Protein AF-0000000080389688 (afdb_homodimer)

Organism: NCBI:txid1090322

Nearest PDB structures (foldseek):
  3e39-assembly1_B  TM=9.501E-01  e=5.616E-22  Oleidesulfovibrio alaskensis G20
  3m5k-assembly1_B  TM=9.173E-01  e=1.637E-17  Parabacteroides distasonis ATCC 8503
  3e10-assembly1_A  TM=9.049E-01  e=1.363E-17  Clostridium acetobutylicum
  3kwk-assembly1_A-2  TM=9.141E-01  e=2.512E-17  Bacteroides thetaiotaomicron VPI-5482
  1nox-assembly1_A-2  TM=9.136E-01  e=4.290E-15  Thermus thermophilus HB8

Radius of gyration: 19.34 Å; Cα contacts (8 Å, |Δi|>4): 761; chains: 2; bounding box: 38×56×44 Å

Foldseek 3Di:
DDDLVVLVQQAAAFQAADQDADDPVLVVVLQVLLQPQDAVVSLSQKDKDKDQDQVLLQQLLVLAPSSVSSNRFRIKMWMWGQQVSDDDPVRSLVSSVRSVVSSSSSCVVVQKHKHWAARSLVRQVSNCVSVVHDPRIRTGTMMGMHRHPDSHDDDDDDDCQVPDADPDPPHGD/DDDLVVLVQQAAAFQAADQDADDPVLVVVLQVLLQPQDAVVSLSQKDKDKDQDQVLLQQLLVLAPSSVSSNRFRIKMWMWGQQVSDDDPVRSLVSSVRSVVSSSSSCVVVQKHKHWAARSLVRQVSNCVSVVHDPRIRTGTMMGMHRHPDSHDDDDDDDCQVPDADPDPPHGD

Structure (mmCIF, N/CA/C/O backbone):
data_AF-0000000080389688-model_v1
#
loop_
_entity.id
_entity.type
_entity.pdbx_description
1 polymer Nitroreductase
#
loop_
_atom_site.group_PDB
_atom_site.id
_atom_site.type_symbol
_atom_site.label_atom_id
_atom_site.label_alt_id
_atom_site.label_comp_id
_atom_site.label_asym_id
_atom_site.label_entity_id
_atom_site.label_seq_id
_atom_site.pdbx_PDB_ins_code
_atom_site.Cartn_x
_atom_site.Cartn_y
_atom_site.Cartn_z
_atom_site.occupancy
_atom_site.B_iso_or_equiv
_atom_site.auth_seq_id
_atom_site.auth_comp_id
_atom_site.auth_asym_id
_atom_site.auth_atom_id
_atom_site.pdbx_PDB_model_num
ATOM 1 N N . MET A 1 1 ? -0.986 -7.738 21.953 1 39.53 1 MET A N 1
ATOM 2 C CA . MET A 1 1 ? -0.927 -6.715 20.906 1 39.53 1 MET A CA 1
ATOM 3 C C . MET A 1 1 ? -1.518 -7.238 19.609 1 39.53 1 MET A C 1
ATOM 5 O O . MET A 1 1 ? -1.342 -8.406 19.266 1 39.53 1 MET A O 1
ATOM 9 N N . PRO A 1 2 ? -2.523 -6.527 19.078 1 52.62 2 PRO A N 1
ATOM 10 C CA . PRO A 1 2 ? -3.238 -7.258 18.031 1 52.62 2 PRO A CA 1
ATOM 11 C C . PRO A 1 2 ? -2.33 -7.668 16.875 1 52.62 2 PRO A C 1
ATOM 13 O O . PRO A 1 2 ? -1.355 -6.973 16.578 1 52.62 2 PRO A O 1
ATOM 16 N N . GLU A 1 3 ? -2.312 -8.898 16.422 1 84.5 3 GLU A N 1
ATOM 17 C CA . GLU A 1 3 ? -1.709 -9.562 15.266 1 84.5 3 GLU A CA 1
ATOM 18 C C . GLU A 1 3 ? -1.922 -8.742 13.992 1 84.5 3 GLU A C 1
ATOM 20 O O . GLU A 1 3 ? -2.838 -7.922 13.922 1 84.5 3 GLU A O 1
ATOM 25 N N . VAL A 1 4 ? -0.964 -8.492 13.219 1 93.88 4 VAL A N 1
ATOM 26 C CA . VAL A 1 4 ? -0.975 -7.75 11.969 1 93.88 4 VAL A CA 1
ATOM 27 C C . VAL A 1 4 ? -2.316 -7.945 11.266 1 93.88 4 VAL A C 1
ATOM 29 O O . VAL A 1 4 ? -2.945 -6.973 10.836 1 93.88 4 VAL A O 1
ATOM 32 N N . ILE A 1 5 ? -2.855 -9.109 11.32 1 96.56 5 ILE A N 1
ATOM 33 C CA . ILE A 1 5 ? -4.086 -9.438 10.609 1 96.56 5 ILE A CA 1
ATOM 34 C C . ILE A 1 5 ? -5.273 -8.766 11.297 1 96.56 5 ILE A C 1
ATOM 36 O O . ILE A 1 5 ? -6.125 -8.172 10.633 1 96.56 5 ILE A O 1
ATOM 40 N N . ASP A 1 6 ? -5.301 -8.805 12.594 1 95.62 6 ASP A N 1
ATOM 41 C CA . ASP A 1 6 ? -6.379 -8.156 13.336 1 95.62 6 ASP A CA 1
ATOM 42 C C . ASP A 1 6 ? -6.371 -6.648 13.102 1 95.62 6 ASP A C 1
ATOM 44 O O . ASP A 1 6 ? -7.426 -6.031 12.953 1 95.62 6 ASP A O 1
ATOM 48 N N . THR A 1 7 ? -5.168 -6.051 13.094 1 96.75 7 THR A N 1
ATOM 49 C CA . THR A 1 7 ? -5.043 -4.617 12.859 1 96.75 7 THR A CA 1
ATOM 50 C C . THR A 1 7 ? -5.539 -4.246 11.469 1 96.75 7 THR A C 1
ATOM 52 O O . THR A 1 7 ? -6.262 -3.262 11.305 1 96.75 7 THR A O 1
ATOM 55 N N . ILE A 1 8 ? -5.219 -5.066 10.461 1 97.69 8 ILE A N 1
ATOM 56 C CA . ILE A 1 8 ? -5.652 -4.824 9.094 1 97.69 8 ILE A CA 1
ATOM 57 C C . ILE A 1 8 ? -7.176 -4.887 9.016 1 97.69 8 ILE A C 1
ATOM 59 O O . ILE A 1 8 ? -7.809 -4.004 8.43 1 97.69 8 ILE A O 1
ATOM 63 N N . LEU A 1 9 ? -7.75 -5.852 9.648 1 96.31 9 LEU A N 1
ATOM 64 C CA . LEU A 1 9 ? -9.188 -6.078 9.539 1 96.31 9 LEU A CA 1
ATOM 65 C C . LEU A 1 9 ? -9.969 -5.047 10.344 1 96.31 9 LEU A C 1
ATOM 67 O O . LEU A 1 9 ? -11.117 -4.75 10.023 1 96.31 9 LEU A O 1
ATOM 71 N N . SER A 1 10 ? -9.328 -4.426 11.312 1 94.88 10 SER A N 1
ATOM 72 C CA . SER A 1 10 ? -10.055 -3.52 12.195 1 94.88 10 SER A CA 1
ATOM 73 C C . SER A 1 10 ? -9.766 -2.062 11.852 1 94.88 10 SER A C 1
ATOM 75 O O . SER A 1 10 ? -10.445 -1.156 12.344 1 94.88 10 SER A O 1
ATOM 77 N N . ARG A 1 11 ? -8.781 -1.82 10.984 1 96.88 11 ARG A N 1
ATOM 78 C CA . ARG A 1 11 ? -8.453 -0.446 10.617 1 96.88 11 ARG A CA 1
ATOM 79 C C . ARG A 1 11 ? -9.625 0.23 9.922 1 96.88 11 ARG A C 1
ATOM 81 O O . ARG A 1 11 ? -10.273 -0.37 9.062 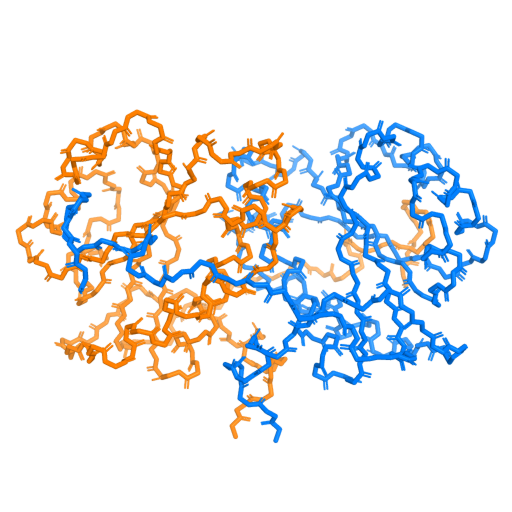1 96.88 11 ARG A O 1
ATOM 88 N N . ARG A 1 12 ? -9.93 1.443 10.312 1 97.62 12 ARG A N 1
ATOM 89 C CA . ARG A 1 12 ? -10.969 2.283 9.719 1 97.62 12 ARG A CA 1
ATOM 90 C C . ARG A 1 12 ? -10.453 3.697 9.477 1 97.62 12 ARG A C 1
ATOM 92 O O . ARG A 1 12 ? -9.539 4.16 10.164 1 97.62 12 ARG A O 1
ATOM 99 N N . SER A 1 13 ? -11.07 4.305 8.492 1 98.38 13 SER A N 1
ATOM 100 C CA . SER A 1 13 ? -10.805 5.73 8.328 1 98.38 13 SER A CA 1
ATOM 101 C C . SER A 1 13 ? -11.406 6.535 9.477 1 98.38 13 SER A C 1
ATOM 103 O O . SER A 1 13 ? -12.617 6.488 9.703 1 98.38 13 SER A O 1
ATOM 105 N N . ILE A 1 14 ? -10.586 7.176 10.211 1 98.5 14 ILE A N 1
ATOM 106 C CA . ILE A 1 14 ? -11 8.023 11.32 1 98.5 14 ILE A CA 1
ATOM 107 C C . ILE A 1 14 ? -10.938 9.492 10.898 1 98.5 14 ILE A C 1
ATOM 109 O O . ILE A 1 14 ? -9.891 9.969 10.469 1 98.5 14 ILE A O 1
ATOM 113 N N . ARG A 1 15 ? -12.023 10.211 11.094 1 98.31 15 ARG A N 1
ATOM 114 C CA . ARG A 1 15 ? -12.117 11.555 10.539 1 98.31 15 ARG A CA 1
ATOM 115 C C . ARG A 1 15 ? -12.398 12.578 11.633 1 98.31 15 ARG A C 1
ATOM 117 O O . ARG A 1 15 ? -12.594 13.766 11.352 1 98.31 15 ARG A O 1
ATOM 124 N N . LYS A 1 16 ? -12.531 12.117 12.844 1 98.44 16 LYS A N 1
ATOM 125 C CA . LYS A 1 16 ? -12.711 12.953 14.023 1 98.44 16 LYS A CA 1
ATOM 126 C C . LYS A 1 16 ? -11.648 12.648 15.078 1 98.44 16 LYS A C 1
ATOM 128 O O . LYS A 1 16 ? -11.383 11.484 15.375 1 98.44 16 LYS A O 1
ATOM 133 N N . TYR A 1 17 ? -11.141 13.703 15.711 1 98.56 17 TYR A N 1
ATOM 134 C CA . TYR A 1 17 ? 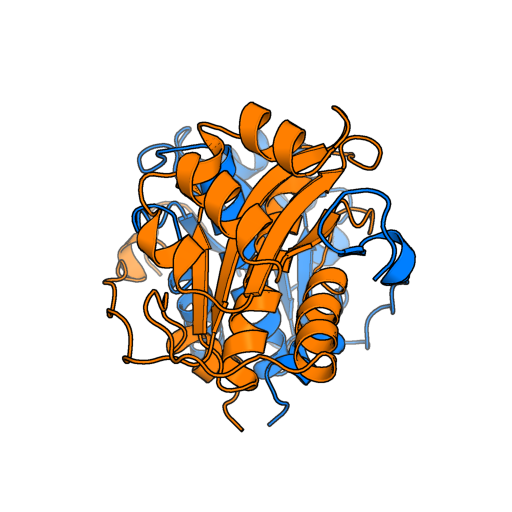-10.008 13.523 16.609 1 98.56 17 TYR A CA 1
ATOM 135 C C . TYR A 1 17 ? -10.203 14.312 17.891 1 98.56 17 TYR A C 1
ATOM 137 O O . TYR A 1 17 ? -10.945 15.297 17.922 1 98.56 17 TYR A O 1
ATOM 145 N N . THR A 1 18 ? -9.562 13.852 18.875 1 98.06 18 THR A N 1
ATOM 146 C CA . THR A 1 18 ? -9.43 14.688 20.078 1 98.06 18 THR A CA 1
ATOM 147 C C . THR A 1 18 ? -8.391 15.789 19.859 1 98.06 18 THR A C 1
ATOM 149 O O . THR A 1 18 ? -7.715 15.812 18.828 1 98.06 18 THR A O 1
ATOM 152 N N . ASP A 1 19 ? -8.188 16.578 20.875 1 95.12 19 ASP A N 1
ATOM 153 C CA . ASP A 1 19 ? -7.246 17.688 20.766 1 95.12 19 ASP A CA 1
ATOM 154 C C . ASP A 1 19 ? -5.852 17.281 21.234 1 95.12 19 ASP A C 1
ATOM 156 O O . ASP A 1 19 ? -4.938 18.109 21.281 1 95.12 19 ASP A O 1
ATOM 160 N N . GLU A 1 20 ? -5.715 16.078 21.5 1 97.38 20 GLU A N 1
ATOM 161 C CA . GLU A 1 20 ? -4.43 15.609 22.016 1 97.38 20 GLU A CA 1
ATOM 162 C C . GLU A 1 20 ? -3.35 15.672 20.953 1 97.38 20 GLU A C 1
ATOM 164 O O . GLU A 1 20 ? -3.562 15.227 19.812 1 97.38 20 GLU A O 1
ATOM 169 N N . SER A 1 21 ? -2.236 16.234 21.344 1 97.31 21 SER A N 1
ATOM 170 C CA . SER A 1 21 ? -1.112 16.281 20.422 1 97.31 21 SER A CA 1
ATOM 171 C C . SER A 1 21 ? -0.476 14.906 20.25 1 97.31 21 SER A C 1
ATOM 173 O O . SER A 1 21 ? -0.651 14.023 21.094 1 97.31 21 SER A O 1
ATOM 175 N N . ILE A 1 22 ? 0.179 14.75 19.203 1 98.25 22 ILE A N 1
ATOM 176 C CA . ILE A 1 22 ? 0.913 13.523 18.938 1 98.25 22 ILE A CA 1
ATOM 177 C C . ILE A 1 22 ? 2.402 13.742 19.203 1 98.25 22 ILE A C 1
ATOM 179 O O . ILE A 1 22 ? 2.986 14.711 18.703 1 98.25 22 ILE A O 1
ATOM 183 N N . SER A 1 23 ? 3.043 12.891 19.906 1 97.94 23 SER A N 1
ATOM 184 C CA . SER A 1 23 ? 4.449 13.055 20.266 1 97.94 23 SER A CA 1
ATOM 185 C C . SER A 1 23 ? 5.352 12.867 19.047 1 97.94 23 SER A C 1
ATOM 187 O O . SER A 1 23 ? 5.004 12.141 18.109 1 97.94 23 SER A O 1
ATOM 189 N N . ASP A 1 24 ? 6.508 13.461 19.156 1 97.75 24 ASP A N 1
ATOM 190 C CA . ASP A 1 24 ? 7.492 13.305 18.094 1 97.75 24 ASP A CA 1
ATOM 191 C C . ASP A 1 24 ? 7.918 11.844 17.953 1 97.75 24 ASP A C 1
ATOM 193 O O . ASP A 1 24 ? 8.211 11.375 16.844 1 97.75 24 ASP A O 1
ATOM 197 N N . GLU A 1 25 ? 7.984 11.219 19.031 1 97.88 25 GLU A N 1
ATOM 198 C CA . GLU A 1 25 ? 8.352 9.812 19 1 97.88 25 GLU A CA 1
ATOM 199 C C . GLU A 1 25 ? 7.379 9 18.156 1 97.88 25 GLU A C 1
ATOM 201 O O . GLU A 1 25 ? 7.797 8.195 17.312 1 97.88 25 GLU A O 1
ATOM 206 N N . LYS A 1 26 ? 6.062 9.203 18.328 1 98.25 26 LYS A N 1
ATOM 207 C CA . LYS A 1 26 ? 5.051 8.492 17.547 1 98.25 26 LYS A CA 1
ATOM 208 C C . LYS A 1 26 ? 5.133 8.867 16.062 1 98.25 26 LYS A C 1
ATOM 210 O O . LYS A 1 26 ? 5.004 8 15.203 1 98.25 26 LYS A O 1
ATOM 215 N N . ILE A 1 27 ? 5.383 10.125 15.828 1 98.75 27 ILE A N 1
ATOM 216 C CA . ILE A 1 27 ? 5.5 10.594 14.445 1 98.75 27 ILE A CA 1
ATOM 217 C C . ILE A 1 27 ? 6.668 9.891 13.758 1 98.75 27 ILE A C 1
ATOM 219 O O . ILE A 1 27 ? 6.535 9.414 12.633 1 98.75 27 ILE A O 1
ATOM 223 N N . MET A 1 28 ? 7.762 9.742 14.461 1 98.31 28 MET A N 1
ATOM 224 C CA . MET A 1 28 ? 8.945 9.094 13.898 1 98.31 28 MET A CA 1
ATOM 225 C C . MET A 1 28 ? 8.672 7.617 13.625 1 98.31 28 MET A C 1
ATOM 227 O O . MET A 1 28 ? 9.125 7.078 12.609 1 98.31 28 MET A O 1
ATOM 231 N N . ILE A 1 29 ? 7.953 6.984 14.484 1 98.25 29 ILE A N 1
ATOM 232 C CA . ILE A 1 29 ? 7.605 5.582 14.289 1 98.25 29 ILE A CA 1
ATOM 233 C C . ILE A 1 29 ? 6.746 5.43 13.031 1 98.25 29 ILE A C 1
ATOM 235 O O . ILE A 1 29 ? 6.988 4.543 12.211 1 98.25 29 ILE A O 1
ATOM 239 N N . ILE A 1 30 ? 5.773 6.32 12.852 1 98.75 30 ILE A N 1
ATOM 240 C CA . ILE A 1 30 ? 4.891 6.285 11.695 1 98.75 30 ILE A CA 1
ATOM 241 C C . ILE A 1 30 ? 5.707 6.449 10.414 1 98.75 30 ILE A C 1
ATOM 243 O O . ILE A 1 30 ? 5.543 5.68 9.461 1 98.75 30 ILE A O 1
ATOM 247 N N . LEU A 1 31 ? 6.648 7.375 10.43 1 98.88 31 LEU A N 1
ATOM 248 C CA . LEU A 1 31 ? 7.48 7.641 9.258 1 98.88 31 LEU A CA 1
ATOM 249 C C . LEU A 1 31 ? 8.453 6.492 9.008 1 98.88 31 LEU A C 1
ATOM 251 O O . LEU A 1 31 ? 8.742 6.164 7.852 1 98.88 31 LEU A O 1
ATOM 255 N N . GLU A 1 32 ? 8.93 5.918 10.062 1 98.56 32 GLU A N 1
ATOM 256 C CA . GLU A 1 32 ? 9.789 4.742 9.938 1 98.56 32 GLU A CA 1
ATOM 257 C C . GLU A 1 32 ? 9.062 3.605 9.219 1 98.56 32 GLU A C 1
ATOM 259 O O . GLU A 1 32 ? 9.625 2.955 8.344 1 98.56 32 GLU A O 1
ATOM 264 N N . THR A 1 33 ? 7.848 3.365 9.57 1 98.56 33 THR A N 1
ATOM 265 C CA . THR A 1 33 ? 7.09 2.297 8.93 1 98.56 33 THR A CA 1
ATOM 266 C C . THR A 1 33 ? 6.867 2.609 7.449 1 98.56 33 THR A C 1
ATOM 268 O O . THR A 1 33 ? 6.887 1.707 6.609 1 98.56 33 THR A O 1
ATOM 271 N N . ALA A 1 34 ? 6.695 3.873 7.09 1 98.81 34 ALA A N 1
ATOM 272 C CA . ALA A 1 34 ? 6.523 4.27 5.695 1 98.81 34 ALA A CA 1
ATOM 273 C C . ALA A 1 34 ? 7.766 3.939 4.875 1 98.81 34 ALA A C 1
ATOM 275 O O . ALA A 1 34 ? 7.66 3.355 3.791 1 98.81 34 ALA A O 1
ATOM 276 N N . ARG A 1 35 ? 8.891 4.262 5.395 1 97.94 35 ARG A N 1
ATOM 277 C CA . ARG A 1 35 ? 10.102 4.164 4.586 1 97.94 35 ARG A CA 1
ATOM 278 C C . ARG A 1 35 ? 10.523 2.709 4.414 1 97.94 35 ARG A C 1
ATOM 280 O O . ARG A 1 35 ? 11.391 2.4 3.588 1 97.94 35 ARG A O 1
ATOM 287 N N . TRP A 1 36 ? 9.898 1.799 5.184 1 98.12 36 TRP A N 1
ATOM 288 C CA . TRP A 1 36 ? 10.234 0.384 5.062 1 98.12 36 TRP A CA 1
ATOM 289 C C . TRP A 1 36 ? 9.266 -0.329 4.125 1 98.12 36 TRP A C 1
ATOM 291 O O . TRP A 1 36 ? 9.32 -1.553 3.98 1 98.12 36 TRP A O 1
ATOM 301 N N . ALA A 1 37 ? 8.359 0.41 3.535 1 98.69 37 ALA A N 1
ATOM 302 C CA . ALA A 1 37 ? 7.531 -0.182 2.49 1 98.69 37 ALA A CA 1
ATOM 303 C C . ALA A 1 37 ? 8.383 -0.704 1.338 1 98.69 37 ALA A C 1
ATOM 305 O O . ALA A 1 37 ? 9.477 -0.186 1.081 1 98.69 37 ALA A O 1
ATOM 306 N N . PRO A 1 38 ? 7.953 -1.78 0.682 1 98.5 38 PRO A N 1
ATOM 307 C CA . PRO A 1 38 ? 8.656 -2.238 -0.516 1 98.5 38 PRO A CA 1
ATOM 308 C C . PRO A 1 38 ? 8.547 -1.256 -1.68 1 98.5 38 PRO A C 1
ATOM 310 O O . PRO A 1 38 ? 7.562 -0.521 -1.778 1 98.5 38 PRO A O 1
ATOM 313 N N . SER A 1 39 ? 9.562 -1.229 -2.508 1 98.56 39 SER A N 1
ATOM 314 C CA . SER A 1 39 ? 9.57 -0.487 -3.764 1 98.56 39 SER A CA 1
ATOM 315 C C . SER A 1 39 ? 10.422 -1.189 -4.816 1 98.56 39 SER A C 1
ATOM 317 O O . SER A 1 39 ? 11.344 -1.933 -4.48 1 98.56 39 SER A O 1
ATOM 319 N N . GLY A 1 40 ? 9.984 -1.029 -6.055 1 97.81 40 GLY A N 1
ATOM 320 C CA . GLY A 1 40 ? 10.766 -1.607 -7.137 1 97.81 40 GLY A CA 1
ATOM 321 C C . GLY A 1 40 ? 12.203 -1.125 -7.156 1 97.81 40 GLY A C 1
ATOM 322 O O . GLY A 1 40 ? 12.461 0.069 -7 1 97.81 40 GLY A O 1
ATOM 323 N N . LEU A 1 41 ? 13.078 -2.074 -7.293 1 96.81 41 LEU A N 1
ATOM 324 C CA . LEU A 1 41 ? 14.508 -1.777 -7.363 1 96.81 41 LEU A CA 1
ATOM 325 C C . LEU A 1 41 ? 14.977 -1.057 -6.102 1 96.81 41 LEU A C 1
ATOM 327 O O . LEU A 1 41 ? 16.047 -0.449 -6.094 1 96.81 41 LEU A O 1
ATOM 331 N N . ASN A 1 42 ? 14.102 -1.064 -5.082 1 97.56 42 ASN A N 1
ATOM 332 C CA . ASN A 1 42 ? 14.375 -0.376 -3.822 1 97.56 42 ASN A CA 1
ATOM 333 C C . ASN A 1 42 ? 14.688 1.1 -4.047 1 97.56 42 ASN A C 1
ATOM 335 O O . ASN A 1 42 ? 15.602 1.646 -3.422 1 97.56 42 ASN A O 1
ATOM 339 N N . ASN A 1 43 ? 13.953 1.724 -4.98 1 98.25 43 ASN A N 1
ATOM 340 C CA . ASN A 1 43 ? 14.227 3.113 -5.332 1 98.25 43 ASN A CA 1
ATOM 341 C C . ASN A 1 43 ? 13.656 4.078 -4.297 1 98.25 43 ASN A C 1
ATOM 343 O O . ASN A 1 43 ? 14.023 5.254 -4.277 1 98.25 43 ASN A O 1
ATOM 347 N N . GLN A 1 44 ? 12.734 3.619 -3.449 1 98.5 44 GLN A N 1
ATOM 348 C CA . GLN A 1 44 ? 12.195 4.418 -2.354 1 98.5 44 GLN A CA 1
ATOM 349 C C . GLN A 1 44 ? 11.766 5.801 -2.838 1 98.5 44 GLN A C 1
ATOM 351 O O . GLN A 1 44 ? 12.289 6.816 -2.373 1 98.5 44 GLN A O 1
ATOM 356 N N . PRO A 1 45 ? 10.688 5.781 -3.705 1 98.69 45 PRO A N 1
ATOM 357 C CA . PRO A 1 45 ? 10.328 6.977 -4.477 1 98.69 45 PRO A CA 1
ATOM 358 C C . PRO A 1 45 ? 9.469 7.957 -3.68 1 98.69 45 PRO A C 1
ATOM 360 O O . PRO A 1 45 ? 8.594 8.617 -4.246 1 98.69 45 PRO A O 1
ATOM 363 N N . TRP A 1 46 ? 9.633 8.094 -2.434 1 98.88 46 TRP A N 1
ATOM 364 C CA . TRP A 1 46 ? 8.695 8.867 -1.624 1 98.88 46 TRP A CA 1
ATOM 365 C C . TRP A 1 46 ? 9.406 9.984 -0.879 1 98.88 46 TRP A C 1
ATOM 367 O O . TRP A 1 46 ? 10.594 9.875 -0.568 1 98.88 46 TRP A O 1
ATOM 377 N N . LYS A 1 47 ? 8.719 11.023 -0.642 1 98.88 47 LYS A N 1
ATOM 378 C CA . LYS A 1 47 ? 9.008 12.086 0.318 1 98.88 47 LYS A CA 1
ATOM 379 C C . LYS A 1 47 ? 7.797 12.383 1.193 1 98.88 47 LYS A C 1
ATOM 381 O O . LYS A 1 47 ? 6.656 12.172 0.775 1 98.88 47 LYS A O 1
ATOM 386 N N . PHE A 1 48 ? 8.078 12.883 2.375 1 98.94 48 PHE A N 1
ATOM 387 C CA . PHE A 1 48 ? 7.02 13.188 3.332 1 98.94 48 PHE A CA 1
ATOM 388 C C . PHE A 1 48 ? 7.203 14.578 3.922 1 98.94 48 PHE A C 1
ATOM 390 O O . PHE A 1 48 ? 8.328 14.984 4.227 1 98.94 48 PHE A O 1
ATOM 397 N N . ILE A 1 49 ? 6.133 15.258 4.051 1 98.94 49 ILE A N 1
ATOM 398 C CA . ILE A 1 49 ? 6.152 16.531 4.777 1 98.94 49 ILE A CA 1
ATOM 399 C C . ILE A 1 49 ? 5.23 16.438 5.992 1 98.94 49 ILE A C 1
ATOM 401 O O . ILE A 1 49 ? 4.039 16.156 5.855 1 98.94 49 ILE A O 1
ATOM 405 N N . VAL A 1 50 ? 5.781 16.656 7.145 1 98.94 50 VAL A N 1
ATOM 406 C CA . VAL A 1 50 ? 5.055 16.641 8.406 1 98.94 50 VAL A CA 1
ATOM 407 C C . VAL A 1 50 ? 4.535 18.047 8.719 1 98.94 50 VAL A C 1
ATOM 409 O O . VAL A 1 50 ? 5.309 19.016 8.758 1 98.94 50 VAL A O 1
ATOM 412 N N . ILE A 1 51 ? 3.25 18.172 8.945 1 98.81 51 ILE A N 1
ATOM 413 C CA . ILE A 1 51 ? 2.629 19.484 9.172 1 98.81 51 ILE A CA 1
ATOM 414 C C . ILE A 1 51 ? 1.896 19.469 10.516 1 98.81 51 ILE A C 1
ATOM 416 O O . ILE A 1 51 ? 1.003 18.656 10.734 1 98.81 51 ILE A O 1
ATOM 420 N N . LYS A 1 52 ? 2.191 20.422 11.383 1 97.88 52 LYS A N 1
ATOM 421 C CA . LYS A 1 52 ? 1.569 20.562 12.695 1 97.88 52 LYS A CA 1
ATOM 422 C C . LYS A 1 52 ? 1.088 22 12.914 1 97.88 52 LYS A C 1
ATOM 424 O O . LYS A 1 52 ? 0.291 2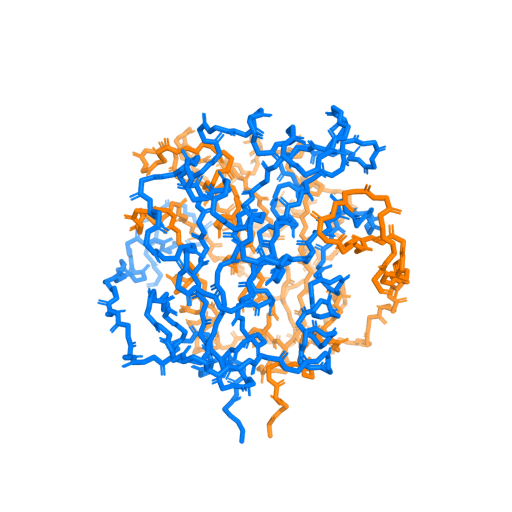2.25 13.82 1 97.88 52 LYS A O 1
ATOM 429 N N . ASP A 1 53 ? 1.638 22.859 12.078 1 97.56 53 ASP A N 1
ATOM 430 C CA . ASP A 1 53 ? 1.313 24.281 12.242 1 97.56 53 ASP A CA 1
ATOM 431 C C . ASP A 1 53 ? -0.125 24.562 11.82 1 97.56 53 ASP A C 1
ATOM 433 O O . ASP A 1 53 ? -0.515 24.266 10.688 1 97.56 53 ASP A O 1
ATOM 437 N N . LYS A 1 54 ? -0.87 25.219 12.664 1 97.12 54 LYS A N 1
ATOM 438 C CA . LYS A 1 54 ? -2.293 25.453 12.438 1 97.12 54 LYS A CA 1
ATOM 439 C C . LYS A 1 54 ? -2.514 26.375 11.242 1 97.12 54 LYS A C 1
ATOM 441 O O . LYS A 1 54 ? -3.498 26.234 10.516 1 97.12 54 LYS A O 1
ATOM 446 N N . GLU A 1 55 ? -1.679 27.281 11.055 1 97.81 55 GLU A N 1
ATOM 447 C CA . GLU A 1 55 ? -1.823 28.188 9.922 1 97.81 55 GLU A CA 1
ATOM 448 C C . GLU A 1 55 ? -1.64 27.453 8.602 1 97.81 55 GLU A C 1
ATOM 450 O O . GLU A 1 55 ? -2.408 27.641 7.656 1 97.81 55 GLU A O 1
ATOM 455 N N . THR A 1 56 ? -0.579 26.641 8.508 1 98.19 56 THR A N 1
ATOM 456 C CA . THR A 1 56 ? -0.365 25.828 7.32 1 98.19 56 THR A CA 1
ATOM 457 C C . THR A 1 56 ? -1.553 24.906 7.078 1 98.19 56 THR A C 1
ATOM 459 O O . THR A 1 56 ? -2.008 24.75 5.941 1 98.19 56 THR A O 1
ATOM 462 N N . MET A 1 57 ? -2.066 24.328 8.148 1 98.44 57 MET A N 1
ATOM 463 C CA . MET A 1 57 ? -3.201 23.422 8.039 1 98.44 57 MET A CA 1
ATOM 464 C C . MET A 1 57 ? -4.434 24.141 7.516 1 98.44 57 MET A C 1
ATOM 466 O O . MET A 1 57 ? -5.195 23.594 6.719 1 98.44 57 MET A O 1
ATOM 470 N N . GLU A 1 58 ? -4.602 25.344 7.973 1 98.38 58 GLU A N 1
ATOM 471 C CA . GLU A 1 58 ? -5.727 26.141 7.492 1 98.38 58 GLU A CA 1
ATOM 472 C C . GLU A 1 58 ? -5.617 26.391 5.992 1 98.38 58 GLU A C 1
ATOM 474 O O . GLU A 1 58 ? -6.613 26.328 5.27 1 98.38 58 GLU A O 1
ATOM 479 N N . GLU A 1 59 ? -4.453 26.734 5.516 1 98.69 59 GLU A N 1
ATOM 480 C CA . GLU A 1 59 ? -4.242 26.922 4.086 1 98.69 59 GLU A CA 1
ATOM 481 C C . GLU A 1 59 ? -4.535 25.641 3.309 1 98.69 59 GLU A C 1
ATOM 483 O O . GLU A 1 59 ? -5.203 25.672 2.275 1 98.69 59 GLU A O 1
ATOM 488 N N . ILE A 1 60 ? -4.066 24.531 3.824 1 98.88 60 ILE A N 1
ATOM 489 C CA . ILE A 1 60 ? -4.273 23.234 3.176 1 98.88 60 ILE A CA 1
ATOM 490 C C . ILE A 1 60 ? -5.762 22.891 3.189 1 98.88 60 ILE A C 1
ATOM 492 O O . ILE A 1 60 ? -6.277 22.312 2.229 1 98.88 60 ILE A O 1
ATOM 496 N N . ALA A 1 61 ? -6.41 23.234 4.281 1 98.88 61 ALA A N 1
ATOM 497 C CA . ALA A 1 61 ? -7.844 22.969 4.402 1 98.88 61 ALA A CA 1
ATOM 498 C C . ALA A 1 61 ? -8.617 23.625 3.262 1 98.88 61 ALA A C 1
ATOM 500 O O . ALA A 1 61 ? -9.633 23.094 2.811 1 98.88 61 ALA A O 1
ATOM 501 N N . GLY A 1 62 ? -8.133 24.719 2.809 1 98.62 62 GLY A N 1
ATOM 502 C CA . GLY A 1 62 ? -8.758 25.422 1.7 1 98.62 62 GLY A CA 1
ATOM 503 C C . GLY A 1 62 ? -8.633 24.688 0.379 1 98.62 62 GLY A C 1
ATOM 504 O O . GLY A 1 62 ? -9.289 25.047 -0.603 1 98.62 62 GLY A O 1
ATOM 505 N N . CYS A 1 63 ? -7.906 23.625 0.32 1 98.75 63 CYS A N 1
ATOM 506 C CA . CYS A 1 63 ? -7.609 22.922 -0.919 1 98.75 63 CYS A CA 1
ATOM 507 C C . CYS A 1 63 ? -8.422 21.625 -1.02 1 98.75 63 CYS A C 1
ATOM 509 O O . CYS A 1 63 ? -8.141 20.781 -1.871 1 98.75 63 CYS A O 1
ATOM 511 N N . THR A 1 64 ? -9.406 21.391 -0.147 1 98.69 64 THR A N 1
ATOM 512 C CA . THR A 1 64 ? -10.148 20.141 -0.165 1 98.69 64 THR A CA 1
ATOM 513 C C . THR A 1 64 ? -11.586 20.359 0.314 1 98.69 64 THR A C 1
ATOM 515 O O . THR A 1 64 ? -11.859 21.297 1.071 1 98.69 64 THR A O 1
ATOM 518 N N . HIS A 1 65 ? -12.461 19.469 -0.072 1 97.81 65 HIS A N 1
ATOM 519 C CA . HIS A 1 65 ? -13.836 19.438 0.411 1 97.81 65 HIS A CA 1
ATOM 520 C C . HIS A 1 65 ? -13.906 18.953 1.852 1 97.81 65 HIS A C 1
ATOM 522 O O . HIS A 1 65 ? -14.93 19.125 2.523 1 97.81 65 HIS A O 1
ATOM 528 N N . TYR A 1 66 ? -12.812 18.438 2.361 1 98.25 66 TYR A N 1
ATOM 529 C CA . TYR A 1 66 ? -12.742 17.859 3.701 1 98.25 66 TYR A CA 1
ATOM 530 C C . TYR A 1 66 ? -12 18.797 4.652 1 98.25 66 TYR A C 1
ATOM 532 O O . TYR A 1 66 ? -11.195 18.344 5.469 1 98.25 66 TYR A O 1
ATOM 540 N N . SER A 1 67 ? -12.336 20.062 4.562 1 98.56 67 SER A N 1
ATOM 541 C CA . SER A 1 67 ? -11.625 21.125 5.266 1 98.56 67 SER A CA 1
ATOM 542 C C . SER A 1 67 ? -11.656 20.906 6.773 1 98.56 67 SER A C 1
ATOM 544 O O . SER A 1 67 ? -10.641 21.062 7.453 1 98.56 67 SER A O 1
ATOM 546 N N . GLN A 1 68 ? -12.75 20.516 7.32 1 98.38 68 GLN A N 1
ATOM 547 C CA . GLN A 1 68 ? -12.898 20.375 8.766 1 98.38 68 GLN A CA 1
ATOM 548 C C . GLN A 1 68 ? -11.984 19.281 9.305 1 98.38 68 GLN A C 1
ATOM 550 O O . GLN A 1 68 ? -11.406 19.406 10.383 1 98.38 68 GLN A O 1
ATOM 555 N N . ILE A 1 69 ? -11.836 18.172 8.539 1 98.56 69 ILE A N 1
ATOM 556 C CA . ILE A 1 69 ? -10.961 17.078 8.93 1 98.56 69 ILE A CA 1
ATOM 557 C C . ILE A 1 69 ? -9.523 17.562 9.039 1 98.56 69 ILE A C 1
ATOM 559 O O . ILE A 1 69 ? -8.828 17.281 10.008 1 98.56 69 ILE A O 1
ATOM 563 N N . VAL A 1 70 ? -9.117 18.344 8.062 1 98.69 70 VAL A N 1
ATOM 564 C CA . VAL A 1 70 ? -7.762 18.891 7.992 1 98.69 70 VAL A CA 1
ATOM 565 C C . VAL A 1 70 ? -7.531 19.859 9.148 1 98.69 70 VAL A C 1
ATOM 567 O O . VAL A 1 70 ? -6.508 19.781 9.828 1 98.69 70 VAL A O 1
ATOM 570 N N . GLN A 1 71 ? -8.492 20.641 9.438 1 98 71 GLN A N 1
ATOM 571 C CA . GLN A 1 71 ? -8.375 21.656 10.469 1 98 71 GLN A CA 1
ATOM 572 C C . GLN A 1 71 ? -8.352 21.031 11.859 1 98 71 GLN A C 1
ATOM 574 O O . GLN A 1 71 ? -7.672 21.531 12.766 1 98 71 GLN A O 1
ATOM 579 N N . ASP A 1 72 ? -9.023 19.938 12.016 1 97.56 72 ASP A N 1
ATOM 580 C CA . ASP A 1 72 ? -9.203 19.344 13.336 1 97.56 72 ASP A CA 1
ATOM 581 C C . ASP A 1 72 ? -8.07 18.375 13.664 1 97.56 72 ASP A C 1
ATOM 583 O O . ASP A 1 72 ? -7.887 18 14.82 1 97.56 72 ASP A O 1
ATOM 587 N N . ALA A 1 73 ? -7.344 17.938 12.695 1 98.44 73 ALA A N 1
ATOM 588 C CA . ALA A 1 73 ? -6.289 16.953 12.93 1 98.44 73 ALA A CA 1
ATOM 589 C C . ALA A 1 73 ? -5.082 17.594 13.602 1 98.44 73 ALA A C 1
ATOM 591 O O . ALA A 1 73 ? -4.656 18.688 13.219 1 98.44 73 ALA A O 1
ATOM 592 N N . PRO A 1 74 ? -4.512 17 14.57 1 98.69 74 PRO A N 1
ATOM 593 C CA . PRO A 1 74 ? -3.291 17.531 15.188 1 98.69 74 PRO A CA 1
ATOM 594 C C . PRO A 1 74 ? -2.049 17.297 14.328 1 98.69 74 PRO A C 1
ATOM 596 O O . PRO A 1 74 ? -1.002 17.906 14.578 1 98.69 74 PRO A O 1
ATOM 599 N N . LEU A 1 75 ? -2.111 16.406 13.328 1 98.81 75 LEU A N 1
ATOM 600 C CA . LEU A 1 75 ? -0.984 16.047 12.477 1 98.81 75 LEU A CA 1
ATOM 601 C C . LEU A 1 75 ? -1.45 15.758 11.055 1 98.81 75 LEU A C 1
ATOM 603 O O . LEU A 1 75 ? -2.422 15.023 10.844 1 98.81 75 LEU A O 1
ATOM 607 N N . LEU A 1 76 ? -0.821 16.391 10.109 1 98.94 76 LEU A N 1
ATOM 608 C CA . LEU A 1 76 ? -0.919 16.016 8.703 1 98.94 76 LEU A CA 1
ATOM 609 C C . LEU A 1 76 ? 0.418 15.484 8.195 1 98.94 76 LEU A C 1
ATOM 611 O O . LEU A 1 76 ? 1.476 15.984 8.586 1 98.94 76 LEU A O 1
ATOM 615 N N . ILE A 1 77 ? 0.361 14.531 7.367 1 98.94 77 ILE A N 1
ATOM 616 C CA . ILE A 1 77 ? 1.522 14.117 6.59 1 98.94 77 ILE A CA 1
ATOM 617 C C . ILE A 1 77 ? 1.181 14.141 5.102 1 98.94 77 ILE A C 1
ATOM 619 O O . ILE A 1 77 ? 0.315 13.391 4.645 1 98.94 77 ILE A O 1
ATOM 623 N N . ALA A 1 78 ? 1.798 15 4.375 1 98.94 78 ALA A N 1
ATOM 624 C CA . ALA A 1 78 ? 1.693 14.984 2.92 1 98.94 78 ALA A CA 1
ATOM 625 C C . ALA A 1 78 ? 2.652 13.961 2.312 1 98.94 78 ALA A C 1
ATOM 627 O O . ALA A 1 78 ? 3.832 13.922 2.668 1 98.94 78 ALA A O 1
ATOM 628 N N . VAL A 1 79 ? 2.168 13.188 1.46 1 98.94 79 VAL A N 1
ATOM 629 C CA . VAL A 1 79 ? 2.936 12.125 0.825 1 98.94 79 VAL A CA 1
ATOM 630 C C . VAL A 1 79 ? 3.174 12.461 -0.645 1 98.94 79 VAL A C 1
ATOM 632 O O . VAL A 1 79 ? 2.238 12.82 -1.365 1 98.94 79 VAL A O 1
ATOM 635 N N . TYR A 1 80 ? 4.414 12.32 -1.057 1 98.94 80 TYR A N 1
ATOM 636 C CA . TYR A 1 80 ? 4.785 12.703 -2.412 1 98.94 80 TYR A CA 1
ATOM 637 C C . TYR A 1 80 ? 5.504 11.57 -3.127 1 98.94 80 TYR A C 1
ATOM 639 O O . TYR A 1 80 ? 6.199 10.773 -2.492 1 98.94 80 TYR A O 1
ATOM 647 N N . LEU A 1 81 ? 5.312 11.492 -4.371 1 98.94 81 LEU A N 1
ATOM 648 C CA . LEU A 1 81 ? 6.164 10.734 -5.281 1 98.94 81 LEU A CA 1
ATOM 649 C C . LEU A 1 81 ? 7.289 11.609 -5.828 1 98.94 81 LEU A C 1
ATOM 651 O O . LEU A 1 81 ? 7.035 12.672 -6.391 1 98.94 81 LEU A O 1
ATOM 655 N N . ASP A 1 82 ? 8.484 11.234 -5.605 1 98.69 82 ASP A N 1
ATOM 656 C CA . ASP A 1 82 ? 9.648 11.914 -6.156 1 98.69 82 ASP A CA 1
ATOM 657 C C . ASP A 1 82 ? 9.953 11.43 -7.57 1 98.69 82 ASP A C 1
ATOM 659 O O . ASP A 1 82 ? 10.547 10.367 -7.758 1 98.69 82 ASP A O 1
ATOM 663 N N . THR A 1 83 ? 9.656 12.219 -8.531 1 98.19 83 THR A N 1
ATOM 664 C CA . THR A 1 83 ? 9.766 11.797 -9.922 1 98.19 83 THR A CA 1
ATOM 665 C C . THR A 1 83 ? 11.234 11.688 -10.336 1 98.19 83 THR A C 1
ATOM 667 O O . THR A 1 83 ? 11.547 11.055 -11.344 1 98.19 83 THR A O 1
ATOM 670 N N . GLU A 1 84 ? 12.125 12.242 -9.555 1 97.56 84 GLU A N 1
ATOM 671 C CA . GLU A 1 84 ? 13.555 12.164 -9.867 1 97.56 84 GLU A CA 1
ATOM 672 C C . GLU A 1 84 ? 14.102 10.766 -9.594 1 97.56 84 GLU A C 1
ATOM 674 O O . GLU A 1 84 ? 15.07 10.336 -10.219 1 97.56 84 GLU A O 1
ATOM 679 N N . THR A 1 85 ? 13.484 10.039 -8.711 1 96.69 85 THR A N 1
ATOM 680 C CA . THR A 1 85 ? 13.945 8.695 -8.375 1 96.69 85 THR A CA 1
ATOM 681 C C . THR A 1 85 ? 13.008 7.645 -8.961 1 96.69 85 THR A C 1
ATOM 683 O O . THR A 1 85 ? 13.195 6.449 -8.742 1 96.69 85 THR A O 1
ATOM 686 N N . MET A 1 86 ? 12.055 8.055 -9.688 1 97.19 86 MET A N 1
ATOM 687 C CA . MET A 1 86 ? 11.031 7.176 -10.242 1 97.19 86 MET A CA 1
ATOM 688 C C . MET A 1 86 ? 11.602 6.316 -11.359 1 97.19 86 MET A C 1
ATOM 690 O O . MET A 1 86 ? 12.375 6.805 -12.195 1 97.19 86 MET A O 1
ATOM 694 N N . TYR A 1 87 ? 11.297 5.078 -11.438 1 96 87 TYR A N 1
ATOM 695 C CA . TYR A 1 87 ? 11.711 4.238 -12.555 1 96 87 TYR A CA 1
ATOM 696 C C . TYR A 1 87 ? 10.508 3.77 -13.359 1 96 87 TYR A C 1
ATOM 698 O O . TYR A 1 87 ? 10.617 3.525 -14.562 1 96 87 TYR A O 1
ATOM 706 N N . ASN A 1 88 ? 9.375 3.545 -12.734 1 98.25 88 ASN A N 1
ATOM 707 C CA . ASN A 1 88 ? 8.117 3.158 -13.367 1 98.25 88 ASN A CA 1
ATOM 708 C C . ASN A 1 88 ? 6.918 3.752 -12.633 1 98.25 88 ASN A C 1
ATOM 710 O O . ASN A 1 88 ? 6.707 3.469 -11.453 1 98.25 88 ASN A O 1
ATOM 714 N N . LYS A 1 89 ? 6.137 4.539 -13.289 1 98.19 89 LYS A N 1
ATOM 715 C CA . LYS A 1 89 ? 5.094 5.32 -12.633 1 98.19 89 LYS A CA 1
ATOM 716 C C . LYS A 1 89 ? 4.094 4.418 -11.914 1 98.19 89 LYS A C 1
ATOM 718 O O . LYS A 1 89 ? 3.76 4.648 -10.75 1 98.19 89 LYS A O 1
ATOM 723 N N . THR A 1 90 ? 3.602 3.375 -12.602 1 98.69 90 THR A N 1
ATOM 724 C CA . THR A 1 90 ? 2.629 2.463 -12.008 1 98.69 90 THR A CA 1
ATOM 725 C C . THR A 1 90 ? 3.199 1.807 -10.758 1 98.69 90 THR A C 1
ATOM 727 O O . THR A 1 90 ? 2.576 1.84 -9.695 1 98.69 90 THR A O 1
ATOM 730 N N . LYS A 1 91 ? 4.375 1.261 -10.859 1 98.81 91 LYS A N 1
ATOM 731 C CA . LYS A 1 91 ? 4.996 0.537 -9.75 1 98.81 91 LYS A CA 1
ATOM 732 C C . LYS A 1 91 ? 5.324 1.477 -8.594 1 98.81 91 LYS A C 1
ATOM 734 O O . LYS A 1 91 ? 5.176 1.107 -7.426 1 98.81 91 LYS A O 1
ATOM 739 N N . ASP A 1 92 ? 5.719 2.67 -8.898 1 98.94 92 ASP A N 1
ATOM 740 C CA . ASP A 1 92 ? 6.105 3.605 -7.852 1 98.94 92 ASP A CA 1
ATOM 741 C C . ASP A 1 92 ? 4.879 4.176 -7.145 1 98.94 92 ASP A C 1
ATOM 743 O O . ASP A 1 92 ? 4.922 4.453 -5.941 1 98.94 92 ASP A O 1
ATOM 747 N N . ILE A 1 93 ? 3.783 4.355 -7.879 1 98.94 93 ILE A N 1
ATOM 748 C CA . ILE A 1 93 ? 2.525 4.742 -7.25 1 98.94 93 ILE A CA 1
ATOM 749 C C . ILE A 1 93 ? 2.049 3.629 -6.32 1 98.94 93 ILE A C 1
ATOM 751 O O . ILE A 1 93 ? 1.541 3.898 -5.23 1 98.94 93 ILE A O 1
ATOM 755 N N . GLN A 1 94 ? 2.229 2.377 -6.699 1 98.94 94 GLN A N 1
ATOM 756 C CA . GLN A 1 94 ? 1.917 1.25 -5.828 1 98.94 94 GLN A CA 1
ATOM 757 C C . GLN A 1 94 ? 2.756 1.291 -4.555 1 98.94 94 GLN A C 1
ATOM 759 O O . GLN A 1 94 ? 2.244 1.053 -3.459 1 98.94 94 GLN A O 1
ATOM 764 N N . ALA A 1 95 ? 4.012 1.598 -4.734 1 98.94 95 ALA A N 1
ATOM 765 C CA . ALA A 1 95 ? 4.898 1.696 -3.576 1 98.94 95 ALA A CA 1
ATOM 766 C C . ALA A 1 95 ? 4.422 2.777 -2.609 1 98.94 95 ALA A C 1
ATOM 768 O O . ALA A 1 95 ? 4.484 2.6 -1.391 1 98.94 95 ALA A O 1
ATOM 769 N N . ILE A 1 96 ? 3.979 3.885 -3.17 1 98.94 96 ILE A N 1
ATOM 770 C CA . ILE A 1 96 ? 3.404 4.945 -2.348 1 98.94 96 ILE A CA 1
ATOM 771 C C . ILE A 1 96 ? 2.209 4.402 -1.567 1 98.94 96 ILE A C 1
ATOM 773 O O . ILE A 1 96 ? 2.078 4.652 -0.366 1 98.94 96 ILE A O 1
ATOM 777 N N . GLY A 1 97 ? 1.332 3.641 -2.258 1 98.94 97 GLY A N 1
ATOM 778 C CA . GLY A 1 97 ? 0.202 3.02 -1.585 1 98.94 97 GLY A CA 1
ATOM 779 C C . GLY A 1 97 ? 0.614 2.117 -0.437 1 98.94 97 GLY A C 1
ATOM 780 O O . GLY A 1 97 ? -0.003 2.141 0.63 1 98.94 97 GLY A O 1
ATOM 781 N N . ALA A 1 98 ? 1.64 1.34 -0.643 1 98.94 98 ALA A N 1
ATOM 782 C CA . ALA A 1 98 ? 2.158 0.45 0.394 1 98.94 98 ALA A CA 1
ATOM 783 C C . ALA A 1 98 ? 2.695 1.246 1.58 1 98.94 98 ALA A C 1
ATOM 785 O O . ALA A 1 98 ? 2.461 0.885 2.736 1 98.94 98 ALA A O 1
ATOM 786 N N . ALA A 1 99 ? 3.398 2.322 1.303 1 98.94 99 ALA A N 1
ATOM 787 C CA . ALA A 1 99 ? 3.947 3.17 2.357 1 98.94 99 ALA A CA 1
ATOM 788 C C . ALA A 1 99 ? 2.834 3.795 3.193 1 98.94 99 ALA A C 1
ATOM 790 O O . ALA A 1 99 ? 2.914 3.822 4.426 1 98.94 99 ALA A O 1
ATOM 791 N N . ILE A 1 100 ? 1.823 4.277 2.508 1 99 100 ILE A N 1
ATOM 792 C CA . ILE A 1 100 ? 0.698 4.891 3.205 1 99 100 ILE A CA 1
ATOM 793 C C . ILE A 1 100 ? -0.001 3.846 4.074 1 99 100 ILE A C 1
ATOM 795 O O . ILE A 1 100 ? -0.345 4.117 5.227 1 99 100 ILE A O 1
ATOM 799 N N . GLN A 1 101 ? -0.17 2.656 3.539 1 98.94 101 GLN A N 1
ATOM 800 C CA . GLN A 1 101 ? -0.839 1.616 4.316 1 98.94 101 GLN A CA 1
ATOM 801 C C . GLN A 1 101 ? -0.027 1.246 5.555 1 98.94 101 GLN A C 1
ATOM 803 O O . GLN A 1 101 ? -0.591 1.011 6.625 1 98.94 101 GLN A O 1
ATOM 808 N N . ASN A 1 102 ? 1.299 1.164 5.418 1 98.88 102 ASN A N 1
ATOM 809 C CA . ASN A 1 102 ? 2.145 0.98 6.594 1 98.88 102 ASN A CA 1
ATOM 810 C C . ASN A 1 102 ? 1.873 2.045 7.652 1 98.88 102 ASN A C 1
ATOM 812 O O . ASN A 1 102 ? 1.718 1.729 8.836 1 98.88 102 ASN A O 1
ATOM 816 N N . MET A 1 103 ? 1.78 3.289 7.234 1 98.88 103 MET A N 1
ATOM 817 C CA . MET A 1 103 ? 1.546 4.383 8.172 1 98.88 103 MET A CA 1
ATOM 818 C C . MET A 1 103 ? 0.189 4.238 8.852 1 98.88 103 MET A C 1
ATOM 820 O O . MET A 1 103 ? 0.072 4.434 10.062 1 98.88 103 MET A O 1
ATOM 824 N N . LEU A 1 104 ? -0.799 3.91 8.07 1 98.88 104 LEU A N 1
ATOM 825 C CA . LEU A 1 104 ? -2.145 3.762 8.609 1 98.88 104 LEU A CA 1
ATOM 826 C C . LEU A 1 104 ? -2.191 2.652 9.656 1 98.88 104 LEU A C 1
ATOM 828 O O . LEU A 1 104 ? -2.783 2.822 10.727 1 98.88 104 LEU A O 1
ATOM 832 N N . LEU A 1 105 ? -1.547 1.558 9.391 1 98.62 105 LEU A N 1
ATOM 833 C CA . LEU A 1 105 ? -1.524 0.437 10.328 1 98.62 105 LEU A CA 1
ATOM 834 C C . LEU A 1 105 ? -0.71 0.782 11.57 1 98.62 105 LEU A C 1
ATOM 836 O O . LEU A 1 105 ? -1.068 0.386 12.68 1 98.62 105 LEU A O 1
ATOM 840 N N . ALA A 1 106 ? 0.371 1.477 11.375 1 98.31 106 ALA A N 1
ATOM 841 C CA . ALA A 1 106 ? 1.158 1.936 12.516 1 98.31 106 ALA A CA 1
ATOM 842 C C . ALA A 1 106 ? 0.333 2.844 13.422 1 98.31 106 ALA A C 1
ATOM 844 O O . ALA A 1 106 ? 0.419 2.752 14.648 1 98.31 106 ALA A O 1
ATOM 845 N N . CYS A 1 107 ? -0.455 3.76 12.82 1 98.38 107 CYS A N 1
ATOM 846 C CA . CYS A 1 107 ? -1.343 4.613 13.602 1 98.38 107 CYS A CA 1
ATOM 847 C C . CYS A 1 107 ? -2.266 3.779 14.484 1 98.38 107 CYS A C 1
ATOM 849 O O . CYS A 1 107 ? -2.422 4.066 15.672 1 98.38 107 CYS A O 1
ATOM 851 N N . CYS A 1 108 ? -2.822 2.73 13.938 1 97 108 CYS A N 1
ATOM 852 C CA . CYS A 1 108 ? -3.688 1.846 14.711 1 97 108 CYS A CA 1
ATOM 853 C C . CYS A 1 108 ? -2.934 1.236 15.883 1 97 108 CYS A C 1
ATOM 855 O O . CYS A 1 108 ? -3.43 1.238 17.016 1 97 108 CYS A O 1
ATOM 857 N N . ASP A 1 109 ? -1.771 0.759 15.578 1 95.5 109 ASP A N 1
ATOM 858 C CA . ASP A 1 109 ? -0.953 0.104 16.594 1 95.5 109 ASP A CA 1
ATOM 859 C C . ASP A 1 109 ? -0.602 1.068 17.719 1 95.5 109 ASP A C 1
ATOM 861 O O . ASP A 1 109 ? -0.454 0.656 18.875 1 95.5 109 ASP A O 1
ATOM 865 N N . LEU A 1 110 ? -0.545 2.336 17.438 1 96.94 110 LEU A N 1
ATOM 866 C CA . LEU A 1 110 ? -0.132 3.361 18.391 1 96.94 110 LEU A CA 1
ATOM 867 C C . LEU A 1 110 ? -1.342 3.971 19.078 1 96.94 110 LEU A C 1
ATOM 869 O O . LEU A 1 110 ? -1.205 4.934 19.844 1 96.94 110 LEU A O 1
ATOM 873 N N . GLY A 1 111 ? -2.539 3.426 18.75 1 96.25 111 GLY A N 1
ATOM 874 C CA . GLY A 1 111 ? -3.754 3.959 19.344 1 96.25 111 GLY A CA 1
ATOM 875 C C . GLY A 1 111 ? -4.219 5.25 18.688 1 96.25 111 GLY A C 1
ATOM 876 O O . GLY A 1 111 ? -4.957 6.027 19.312 1 96.25 111 GLY A O 1
ATOM 877 N N . LEU A 1 112 ? -3.725 5.543 17.531 1 98.19 112 LEU A N 1
ATOM 878 C CA . LEU A 1 112 ? -4.137 6.699 16.75 1 98.19 112 LEU A CA 1
ATOM 879 C C . LEU A 1 112 ? -5.105 6.289 15.641 1 98.19 112 LEU A C 1
ATOM 881 O O . LEU A 1 112 ? -5.328 5.098 15.422 1 98.19 112 LEU A O 1
ATOM 885 N N . GLY A 1 113 ? -5.801 7.254 15.07 1 98.06 113 GLY A N 1
ATOM 886 C CA . GLY A 1 113 ? -6.621 7.141 13.875 1 98.06 113 GLY A CA 1
ATOM 887 C C . GLY A 1 113 ? -6.148 8.031 12.742 1 98.06 113 GLY A C 1
ATOM 888 O O . GLY A 1 113 ? -5.477 9.039 12.977 1 98.06 113 GLY A O 1
ATOM 889 N N . ALA A 1 114 ? -6.473 7.676 11.562 1 98.69 114 ALA A N 1
ATOM 890 C CA . ALA A 1 114 ? -6.035 8.43 10.398 1 98.69 114 ALA A CA 1
ATOM 891 C C . ALA A 1 114 ? -7.02 8.266 9.242 1 98.69 114 ALA A C 1
ATOM 893 O O . ALA A 1 114 ? -7.758 7.281 9.18 1 98.69 114 ALA A O 1
ATOM 894 N N . VAL A 1 115 ? -7.02 9.219 8.391 1 98.81 115 VAL A N 1
ATOM 895 C CA . VAL A 1 115 ? -7.73 9.086 7.125 1 98.81 115 VAL A CA 1
ATOM 896 C C . VAL A 1 115 ? -6.82 9.5 5.973 1 98.81 115 VAL A C 1
ATOM 898 O O . VAL A 1 115 ? -6.023 10.43 6.105 1 98.81 115 VAL A O 1
ATOM 901 N N . TRP A 1 116 ? -6.875 8.688 4.898 1 98.88 116 TRP A N 1
ATOM 902 C CA . TRP A 1 116 ? -6.199 8.891 3.623 1 98.88 116 TRP A CA 1
ATOM 903 C C . TRP A 1 116 ? -7 9.828 2.729 1 98.88 116 TRP A C 1
ATOM 905 O O . TRP A 1 116 ? -8 9.422 2.129 1 98.88 116 TRP A O 1
ATOM 915 N N . LEU A 1 117 ? -6.57 11.109 2.619 1 98.81 117 LEU A N 1
ATOM 916 C CA . LEU A 1 117 ? -7.27 12.102 1.813 1 98.81 117 LEU A CA 1
ATOM 917 C C . LEU A 1 117 ? -6.699 12.156 0.4 1 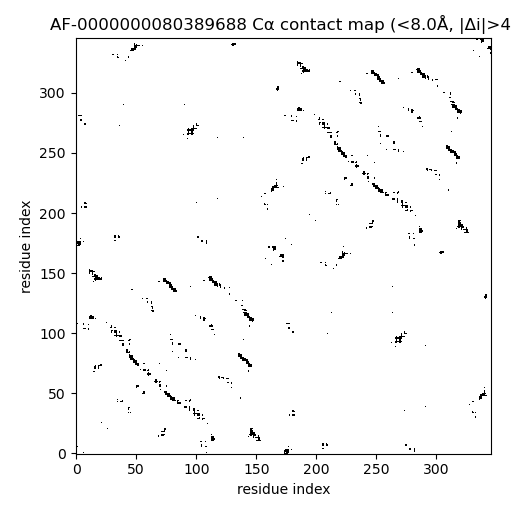98.81 117 LEU A C 1
ATOM 919 O O . LEU A 1 117 ? -5.566 12.602 0.201 1 98.81 117 LEU A O 1
ATOM 923 N N . GLY A 1 118 ? -7.492 11.703 -0.553 1 98.56 118 GLY A N 1
ATOM 924 C CA . GLY A 1 118 ? -7.086 11.703 -1.949 1 98.56 118 GLY A CA 1
ATOM 925 C C . GLY A 1 118 ? -7.758 12.789 -2.768 1 98.56 118 GLY A C 1
ATOM 926 O O . GLY A 1 118 ? -7.23 13.219 -3.797 1 98.56 118 GLY A O 1
ATOM 927 N N . GLU A 1 119 ? -8.969 13.25 -2.303 1 98.25 119 GLU A N 1
ATOM 928 C CA . GLU A 1 119 ? -9.695 14.289 -3.027 1 98.25 119 GLU A CA 1
ATOM 929 C C . GLU A 1 119 ? -8.844 15.547 -3.193 1 98.25 119 GLU A C 1
ATOM 931 O O . GLU A 1 119 ? -8.938 16.234 -4.211 1 98.25 119 GLU A O 1
ATOM 936 N N . ILE A 1 120 ? -7.965 15.766 -2.355 1 98.62 120 ILE A N 1
ATOM 937 C CA . ILE A 1 120 ? -7.145 16.969 -2.281 1 98.62 120 ILE A CA 1
ATOM 938 C C . ILE A 1 120 ? -6.188 17.016 -3.471 1 98.62 120 ILE A C 1
ATOM 940 O O . ILE A 1 120 ? -5.633 18.062 -3.793 1 98.62 120 ILE A O 1
ATOM 944 N N . LEU A 1 121 ? -5.957 15.883 -4.148 1 98.62 121 LEU A N 1
ATOM 945 C CA . LEU A 1 121 ? -5.102 15.852 -5.328 1 98.62 121 LEU A CA 1
ATOM 946 C C . LEU A 1 121 ? -5.66 16.734 -6.434 1 98.62 121 LEU A C 1
ATOM 948 O O . LEU A 1 121 ? -4.926 17.172 -7.324 1 98.62 121 LEU A O 1
ATOM 952 N N . ASN A 1 122 ? -6.945 17.031 -6.375 1 98.06 122 ASN A N 1
ATOM 953 C CA . ASN A 1 122 ? -7.57 17.938 -7.336 1 98.06 122 ASN A CA 1
ATOM 954 C C . ASN A 1 122 ? -6.977 19.344 -7.25 1 98.06 122 ASN A C 1
ATOM 956 O O . ASN A 1 122 ? -7.133 20.156 -8.172 1 98.06 122 ASN A O 1
ATOM 960 N N . GLN A 1 123 ? -6.367 19.656 -6.156 1 98.56 123 GLN A N 1
ATOM 961 C CA . GLN A 1 123 ? -5.734 20.969 -5.953 1 98.56 123 GLN A CA 1
ATOM 962 C C . GLN A 1 123 ? -4.254 20.812 -5.613 1 98.56 123 GLN A C 1
ATOM 964 O O . GLN A 1 123 ? -3.729 21.531 -4.766 1 98.56 123 GLN A O 1
ATOM 969 N N . SER A 1 124 ? -3.607 19.844 -6.262 1 98.62 124 SER A N 1
ATOM 970 C CA . SER A 1 124 ? -2.221 19.5 -5.957 1 98.62 124 SER A CA 1
ATOM 971 C C . SER A 1 124 ? -1.298 20.703 -6.172 1 98.62 124 SER A C 1
ATOM 973 O O . SER A 1 124 ? -0.36 20.906 -5.398 1 98.62 124 SER A O 1
ATOM 975 N N . ASP A 1 125 ? -1.529 21.516 -7.195 1 98.31 125 ASP A N 1
ATOM 976 C CA . ASP A 1 125 ? -0.675 22.656 -7.473 1 98.31 125 ASP A CA 1
ATOM 977 C C . ASP A 1 125 ? -0.703 23.656 -6.32 1 98.31 125 ASP A C 1
ATOM 979 O O . ASP A 1 125 ? 0.336 24.203 -5.934 1 98.31 125 ASP A O 1
ATOM 983 N N . LYS A 1 126 ? -1.865 23.875 -5.785 1 98.75 126 LYS A N 1
ATOM 984 C CA . LYS A 1 126 ? -1.997 24.812 -4.664 1 98.75 126 LYS A CA 1
ATOM 985 C C . LYS A 1 126 ? -1.308 24.266 -3.418 1 98.75 126 LYS A C 1
ATOM 987 O O . LYS A 1 126 ? -0.618 25 -2.711 1 98.75 126 LYS A O 1
ATOM 992 N N . VAL A 1 127 ? -1.476 22.984 -3.188 1 98.88 127 VAL A N 1
ATOM 993 C CA . VAL A 1 127 ? -0.831 22.375 -2.033 1 98.88 127 VAL A CA 1
ATOM 994 C C . VAL A 1 127 ? 0.686 22.469 -2.176 1 98.88 127 VAL A C 1
ATOM 996 O O . VAL A 1 127 ? 1.387 22.797 -1.215 1 98.88 127 VAL A O 1
ATOM 999 N N . ASN A 1 128 ? 1.182 22.172 -3.402 1 98.75 128 ASN A N 1
ATOM 1000 C CA . ASN A 1 128 ? 2.617 22.25 -3.648 1 98.75 128 ASN A CA 1
ATOM 1001 C C . ASN A 1 128 ? 3.148 23.656 -3.375 1 98.75 128 ASN A C 1
ATOM 1003 O O . ASN A 1 128 ? 4.242 23.828 -2.834 1 98.75 128 ASN A O 1
ATOM 1007 N N . LEU A 1 129 ? 2.34 24.625 -3.752 1 98.62 129 LEU A N 1
ATOM 1008 C CA . LEU A 1 129 ? 2.734 26 -3.5 1 98.62 129 LEU A CA 1
ATOM 1009 C C . LEU A 1 129 ? 2.785 26.297 -2.002 1 98.62 129 LEU A C 1
ATOM 1011 O O . LEU A 1 129 ? 3.75 26.875 -1.51 1 98.62 129 LEU A O 1
ATOM 1015 N N . ILE A 1 130 ? 1.804 25.875 -1.248 1 98.81 130 ILE A N 1
ATOM 1016 C CA . ILE A 1 130 ? 1.711 26.094 0.191 1 98.81 130 ILE A CA 1
ATOM 1017 C C . ILE A 1 130 ? 2.906 25.453 0.89 1 98.81 130 ILE A C 1
ATOM 1019 O O . ILE A 1 130 ? 3.49 26.031 1.804 1 98.81 130 ILE A O 1
ATOM 1023 N N . LEU A 1 131 ? 3.328 24.266 0.36 1 98.81 131 LEU A N 1
ATOM 1024 C CA . LEU A 1 131 ? 4.355 23.484 1.045 1 98.81 131 LEU A CA 1
ATOM 1025 C C . LEU A 1 131 ? 5.719 23.688 0.396 1 98.81 131 LEU A C 1
ATOM 1027 O O . LEU A 1 131 ? 6.699 23.047 0.781 1 98.81 131 LEU A O 1
ATOM 1031 N N . ASN A 1 132 ? 5.762 24.531 -0.59 1 98.56 132 ASN A N 1
ATOM 1032 C CA . ASN A 1 132 ? 6.992 24.906 -1.277 1 98.56 132 ASN A CA 1
ATOM 1033 C C . ASN A 1 132 ? 7.668 23.703 -1.916 1 98.56 132 ASN A C 1
ATOM 1035 O O . ASN A 1 132 ? 8.875 23.5 -1.753 1 98.56 132 ASN A O 1
ATOM 1039 N N . CYS A 1 133 ? 6.891 22.906 -2.51 1 98.62 133 CYS A N 1
ATOM 1040 C CA . CYS A 1 133 ? 7.418 21.703 -3.129 1 98.62 133 CYS A CA 1
ATOM 1041 C C . CYS A 1 133 ? 7.82 21.953 -4.578 1 98.62 133 CYS A C 1
ATOM 1043 O O . CYS A 1 133 ? 7.125 22.672 -5.301 1 98.62 133 CYS A O 1
ATOM 1045 N N . PRO A 1 134 ? 8.953 21.438 -5.02 1 97.94 134 PRO A N 1
ATOM 1046 C CA . PRO A 1 134 ? 9.344 21.562 -6.426 1 97.94 134 PRO A CA 1
ATOM 1047 C C . PRO A 1 134 ? 8.453 20.75 -7.359 1 97.94 134 PRO A C 1
ATOM 1049 O O . PRO A 1 134 ? 7.664 19.922 -6.898 1 97.94 134 PRO A O 1
ATOM 1052 N N . ALA A 1 135 ? 8.609 20.953 -8.633 1 96.81 135 ALA A N 1
ATOM 1053 C CA . ALA A 1 135 ? 7.805 20.281 -9.648 1 96.81 135 ALA A CA 1
ATOM 1054 C C . ALA A 1 135 ? 8.094 18.781 -9.688 1 96.81 135 ALA A C 1
ATOM 1056 O O . ALA A 1 135 ? 7.258 18 -10.141 1 96.81 135 ALA A O 1
ATOM 1057 N N . SER A 1 136 ? 9.25 18.406 -9.195 1 98 136 SER A N 1
ATOM 1058 C CA . SER A 1 136 ? 9.648 17 -9.227 1 98 136 SER A CA 1
ATOM 1059 C C . SER A 1 136 ? 8.883 16.188 -8.188 1 98 136 SER A C 1
ATOM 1061 O O . SER A 1 136 ? 8.914 14.953 -8.203 1 98 136 SER A O 1
ATOM 1063 N N . LEU A 1 137 ? 8.203 16.859 -7.309 1 98.69 137 LEU A N 1
ATOM 1064 C CA . LEU A 1 137 ? 7.398 16.172 -6.309 1 98.69 137 LEU A CA 1
ATOM 1065 C C . LEU A 1 137 ? 5.922 16.188 -6.691 1 98.69 137 LEU A C 1
ATOM 1067 O O . LEU A 1 137 ? 5.316 17.266 -6.789 1 98.69 137 LEU A O 1
ATOM 1071 N N . GLU A 1 138 ? 5.402 15.07 -6.887 1 98.88 138 GLU A N 1
ATOM 1072 C CA . GLU A 1 138 ? 3.986 14.914 -7.195 1 98.88 138 GLU A CA 1
ATOM 1073 C C . GLU A 1 138 ? 3.189 14.531 -5.953 1 98.88 138 GLU A C 1
ATOM 1075 O O . GLU A 1 138 ? 3.43 13.477 -5.359 1 98.88 138 GLU A O 1
ATOM 1080 N N . LEU A 1 139 ? 2.258 15.383 -5.57 1 98.94 139 LEU A N 1
ATOM 1081 C CA . LEU A 1 139 ? 1.428 15.07 -4.41 1 98.94 139 LEU A CA 1
ATOM 1082 C C . LEU A 1 139 ? 0.625 13.797 -4.645 1 98.94 139 LEU A C 1
ATOM 1084 O O . LEU A 1 139 ? 0.01 13.625 -5.699 1 98.94 139 LEU A O 1
ATOM 1088 N N . MET A 1 140 ? 0.618 12.922 -3.668 1 98.94 140 MET A N 1
ATOM 1089 C CA . MET A 1 140 ? -0.046 11.625 -3.809 1 98.94 140 MET A CA 1
ATOM 1090 C C . MET A 1 140 ? -1.18 11.484 -2.799 1 98.94 140 MET A C 1
ATOM 1092 O O . MET A 1 140 ? -2.15 10.766 -3.045 1 98.94 140 MET A O 1
ATOM 1096 N N . ALA A 1 141 ? -1.055 12.125 -1.649 1 98.88 141 ALA A N 1
ATOM 1097 C CA . ALA A 1 141 ? -2.072 12.086 -0.602 1 98.88 141 ALA A CA 1
ATOM 1098 C C . ALA A 1 141 ? -1.724 13.039 0.538 1 98.88 141 ALA A C 1
ATOM 1100 O O . ALA A 1 141 ? -0.586 13.5 0.64 1 98.88 141 ALA A O 1
ATOM 1101 N N . VAL A 1 142 ? -2.68 13.336 1.32 1 98.94 142 VAL A N 1
ATOM 1102 C CA . VAL A 1 142 ? -2.469 13.898 2.65 1 98.94 142 VAL A CA 1
ATOM 1103 C C . VAL A 1 142 ? -3.152 13.023 3.697 1 98.94 142 VAL A C 1
ATOM 1105 O O . VAL A 1 142 ? -4.324 12.664 3.547 1 98.94 142 VAL A O 1
ATOM 1108 N N . LEU A 1 143 ? -2.408 12.664 4.672 1 98.94 143 LEU A N 1
ATOM 1109 C CA . LEU A 1 143 ? -2.969 11.93 5.801 1 98.94 143 LEU A CA 1
ATOM 1110 C C . LEU A 1 143 ? -3.309 12.875 6.949 1 98.94 143 LEU A C 1
ATOM 1112 O O . LEU A 1 143 ? -2.49 13.719 7.328 1 98.94 143 LEU A O 1
ATOM 1116 N N . ALA A 1 144 ? -4.496 12.781 7.477 1 98.94 144 ALA A N 1
ATOM 1117 C CA . ALA A 1 144 ? -4.879 13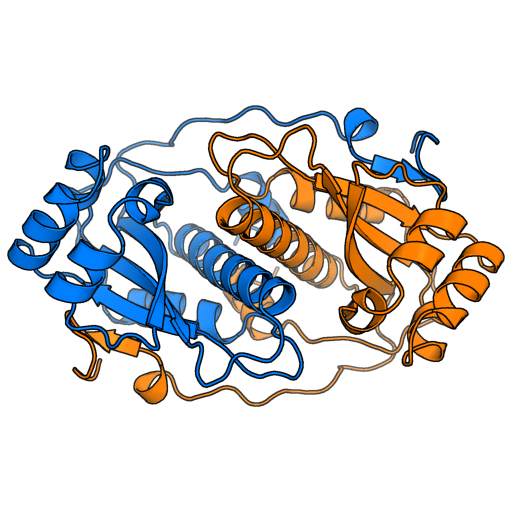.422 8.734 1 98.94 144 ALA A CA 1
ATOM 1118 C C . ALA A 1 144 ? -4.887 12.414 9.883 1 98.94 144 ALA A C 1
ATOM 1120 O O . ALA A 1 144 ? -5.504 11.352 9.781 1 98.94 144 ALA A O 1
ATOM 1121 N N . ILE A 1 145 ? -4.211 12.734 10.938 1 98.88 145 ILE A N 1
ATOM 1122 C CA . ILE A 1 145 ? -3.959 11.766 12 1 98.88 145 ILE A CA 1
ATOM 1123 C C . ILE A 1 145 ? -4.234 12.406 13.359 1 98.88 145 ILE A C 1
ATOM 1125 O O . ILE A 1 145 ? -3.891 13.57 13.586 1 98.88 145 ILE A O 1
ATOM 1129 N N . GLY A 1 146 ? -4.797 11.648 14.25 1 98.81 146 GLY A N 1
ATOM 1130 C CA . GLY A 1 146 ? -5.047 12.062 15.625 1 98.81 146 GLY A CA 1
ATOM 1131 C C . GLY A 1 146 ? -5.621 10.953 16.484 1 98.81 146 GLY A C 1
ATOM 1132 O O . GLY A 1 146 ? -5.945 9.875 15.984 1 98.81 146 GLY A O 1
ATOM 1133 N N . LYS A 1 147 ? -5.668 11.258 17.766 1 98.62 147 LYS A N 1
ATOM 1134 C CA . LYS A 1 147 ? -6.398 10.344 18.625 1 98.62 147 LYS A CA 1
ATOM 1135 C C . LYS A 1 147 ? -7.887 10.328 18.297 1 98.62 147 LYS A C 1
ATOM 1137 O O . LYS A 1 147 ? -8.531 11.383 18.25 1 98.62 147 LYS A O 1
ATOM 1142 N N . PRO A 1 148 ? -8.398 9.125 18.078 1 98.38 148 PRO A N 1
ATOM 1143 C CA . PRO A 1 148 ? -9.789 9.055 17.625 1 98.38 148 PRO A CA 1
ATOM 1144 C C . PRO A 1 148 ? -10.766 9.641 18.656 1 98.38 148 PRO A C 1
ATOM 1146 O O . PRO A 1 148 ? -10.625 9.398 19.859 1 98.38 148 PRO A O 1
ATOM 1149 N N . ALA A 1 149 ? -11.727 10.398 18.172 1 98 149 ALA A N 1
ATOM 1150 C CA . ALA A 1 149 ? -12.828 10.891 19 1 98 149 ALA A CA 1
ATOM 1151 C C . ALA A 1 149 ? -14.094 10.07 18.766 1 98 149 ALA A C 1
ATOM 1153 O O . ALA A 1 149 ? -15.125 10.32 19.391 1 98 149 ALA A O 1
ATOM 1154 N N . ASP A 1 150 ? -14.016 9.148 17.797 1 94.69 150 ASP A N 1
ATOM 1155 C CA . ASP A 1 150 ? -15.062 8.172 17.516 1 94.69 150 ASP A CA 1
ATOM 1156 C C . ASP A 1 150 ? -14.484 6.91 16.891 1 94.69 150 ASP A C 1
ATOM 1158 O O . ASP A 1 150 ? -13.266 6.785 16.734 1 94.69 150 ASP A O 1
ATOM 1162 N N . ASN A 1 151 ? -15.266 5.887 16.594 1 90 151 ASN A N 1
ATOM 1163 C CA . ASN A 1 151 ? -14.781 4.602 16.109 1 90 151 ASN A CA 1
ATOM 1164 C C . ASN A 1 151 ? -14.734 4.562 14.586 1 90 151 ASN A C 1
ATOM 1166 O O . ASN A 1 151 ? -14.281 3.576 14 1 90 151 ASN A O 1
ATOM 1170 N N . GLY A 1 152 ? -15.055 5.633 13.922 1 90.19 152 GLY A N 1
ATOM 1171 C CA . GLY A 1 152 ? -15.141 5.605 12.469 1 90.19 152 GLY A CA 1
ATOM 1172 C C . GLY A 1 152 ? -16.344 4.824 11.961 1 90.19 152 GLY A C 1
ATOM 1173 O O . GLY A 1 152 ? -17.141 4.316 12.75 1 90.19 152 GLY A O 1
ATOM 1174 N N . LYS A 1 153 ? -16.469 4.809 10.703 1 89.25 153 LYS A N 1
ATOM 1175 C CA . LYS A 1 153 ? -17.531 4.051 10.047 1 89.25 153 LYS A CA 1
ATOM 1176 C C . LYS A 1 153 ? -17.031 2.688 9.586 1 89.25 153 LYS A C 1
ATOM 1178 O O . LYS A 1 153 ? -15.828 2.516 9.32 1 89.25 153 LYS A O 1
ATOM 1183 N N . SER A 1 154 ? -17.906 1.754 9.547 1 87.38 154 SER A N 1
ATOM 1184 C CA . SER A 1 154 ? -17.547 0.44 9.016 1 87.38 154 SER A CA 1
ATOM 1185 C C . SER A 1 154 ? -17.984 0.303 7.559 1 87.38 154 SER A C 1
ATOM 1187 O O . SER A 1 154 ? -19.188 0.209 7.266 1 87.38 154 SER A O 1
ATOM 1189 N N . PRO A 1 155 ? -17.016 0.284 6.754 1 90.94 155 PRO A N 1
ATOM 1190 C CA . PRO A 1 155 ? -17.406 0.152 5.344 1 90.94 155 PRO A CA 1
ATOM 1191 C C . PRO A 1 155 ? -17.781 -1.278 4.969 1 90.94 155 PRO A C 1
ATOM 1193 O O . PRO A 1 155 ? -17.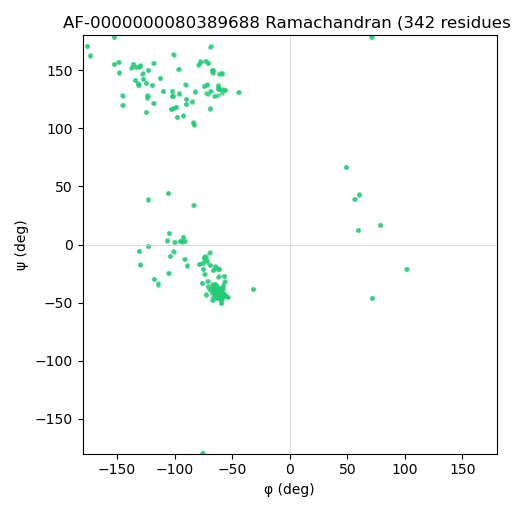375 -2.227 5.648 1 90.94 155 PRO A O 1
ATOM 1196 N N . SER A 1 156 ? -18.531 -1.367 3.922 1 95.69 156 SER A N 1
ATOM 1197 C CA . SER A 1 156 ? -18.797 -2.68 3.344 1 95.69 156 SER A CA 1
ATOM 1198 C C . SER A 1 156 ? -17.641 -3.164 2.496 1 95.69 156 SER A C 1
ATOM 1200 O O . SER A 1 156 ? -16.844 -2.357 1.996 1 95.69 156 SER A O 1
ATOM 1202 N N . ARG A 1 157 ? -17.516 -4.426 2.357 1 96.62 157 ARG A N 1
ATOM 1203 C CA . ARG A 1 157 ? -16.547 -5.039 1.453 1 96.62 157 ARG A CA 1
ATOM 1204 C C . ARG A 1 157 ? -17.234 -6.035 0.52 1 96.62 157 ARG A C 1
ATOM 1206 O O . ARG A 1 157 ? -18.141 -6.754 0.928 1 96.62 157 ARG A O 1
ATOM 1213 N N . LYS A 1 158 ? -16.75 -6.031 -0.683 1 96.94 158 LYS A N 1
ATOM 1214 C CA . LYS A 1 158 ? -17.203 -7.059 -1.617 1 96.94 158 LYS A CA 1
ATOM 1215 C C . LYS A 1 158 ? -16.859 -8.453 -1.106 1 96.94 158 LYS A C 1
ATOM 1217 O O . LYS A 1 158 ? -15.828 -8.656 -0.463 1 96.94 158 LYS A O 1
ATOM 1222 N N . GLU A 1 159 ? -17.719 -9.391 -1.438 1 96.94 159 GLU A N 1
ATOM 1223 C CA . GLU A 1 159 ? -17.438 -10.773 -1.055 1 96.94 159 GLU A CA 1
ATOM 1224 C C . GLU A 1 159 ? -16.234 -11.32 -1.807 1 96.94 159 GLU A C 1
ATOM 1226 O O . GLU A 1 159 ? -16.016 -11 -2.977 1 96.94 159 GLU A O 1
ATOM 1231 N N . LEU A 1 160 ? -15.492 -12.203 -1.177 1 97.38 160 LEU A N 1
ATOM 1232 C CA . LEU A 1 160 ? -14.312 -12.781 -1.805 1 97.38 160 LEU A CA 1
ATOM 1233 C C . LEU A 1 160 ? -14.68 -13.484 -3.109 1 97.38 160 LEU A C 1
ATOM 1235 O O . LEU A 1 160 ? -13.938 -13.406 -4.09 1 97.38 160 LEU A O 1
ATOM 1239 N N . GLU A 1 161 ? -15.82 -14.094 -3.18 1 96.5 161 GLU A N 1
ATOM 1240 C CA . GLU A 1 161 ? -16.25 -14.844 -4.355 1 96.5 161 GLU A CA 1
ATOM 1241 C C . GLU A 1 161 ? -16.438 -13.93 -5.562 1 96.5 161 GLU A C 1
ATOM 1243 O O . GLU A 1 161 ? -16.438 -14.383 -6.703 1 96.5 161 GLU A O 1
ATOM 1248 N N . ASP A 1 162 ? -16.594 -12.625 -5.281 1 96.88 162 ASP A N 1
ATOM 1249 C CA . ASP A 1 162 ? -16.844 -11.664 -6.359 1 96.88 162 ASP A CA 1
ATOM 1250 C C . ASP A 1 162 ? -15.539 -11.078 -6.887 1 96.88 162 ASP A C 1
ATOM 1252 O O . ASP A 1 162 ? -15.516 -10.461 -7.953 1 96.88 162 ASP A O 1
ATOM 1256 N N . ILE A 1 163 ? -14.414 -11.312 -6.145 1 98.25 163 ILE A N 1
ATOM 1257 C CA . ILE A 1 163 ? -13.219 -10.578 -6.535 1 98.25 163 ILE A CA 1
ATOM 1258 C C . ILE A 1 163 ? -12.039 -11.531 -6.652 1 98.25 163 ILE A C 1
ATOM 1260 O O . ILE A 1 163 ? -10.945 -11.133 -7.066 1 98.25 163 ILE A O 1
ATOM 1264 N N . VAL A 1 164 ? -12.234 -12.82 -6.281 1 98.69 164 VAL A N 1
ATOM 1265 C CA . VAL A 1 164 ? -11.148 -13.797 -6.316 1 98.69 164 VAL A CA 1
ATOM 1266 C C . VAL A 1 164 ? -11.516 -14.945 -7.262 1 98.69 164 VAL A C 1
ATOM 1268 O O . VAL A 1 164 ? -12.648 -15.43 -7.25 1 98.69 164 VAL A O 1
ATOM 1271 N N . PHE A 1 165 ? -10.516 -15.344 -8.047 1 98.75 165 PHE A N 1
ATOM 1272 C CA . PHE A 1 165 ? -10.703 -16.438 -9 1 98.75 165 PHE A CA 1
ATOM 1273 C C . PHE A 1 165 ? -9.586 -17.469 -8.859 1 98.75 165 PHE A C 1
ATOM 1275 O O . PHE A 1 165 ? -8.484 -17.141 -8.414 1 98.75 165 PHE A O 1
ATOM 1282 N N . SER A 1 166 ? -9.898 -18.719 -9.25 1 98.19 166 SER A N 1
ATOM 1283 C CA . SER A 1 166 ? -8.953 -19.812 -9.133 1 98.19 166 SER A CA 1
ATOM 1284 C C . SER A 1 166 ? -8.336 -20.156 -10.484 1 98.19 166 SER A C 1
ATOM 1286 O O . SER A 1 166 ? -9.055 -20.5 -11.43 1 98.19 166 SER A O 1
ATOM 1288 N N . GLU A 1 167 ? -7.09 -20 -10.641 1 98.06 167 GLU A N 1
ATOM 1289 C CA . GLU A 1 167 ? -6.25 -20.406 -11.766 1 98.06 167 GLU A CA 1
ATOM 1290 C C . GLU A 1 167 ? -6.516 -19.547 -12.992 1 98.06 167 GLU A C 1
ATOM 1292 O O . GLU A 1 167 ? -5.578 -19.094 -13.656 1 98.06 167 GLU A O 1
ATOM 1297 N N . LYS A 1 168 ? -7.824 -19.328 -13.297 1 97.88 168 LYS A N 1
ATOM 1298 C CA . LYS A 1 168 ? -8.227 -18.5 -14.43 1 97.88 168 LYS A CA 1
ATOM 1299 C C . LYS A 1 168 ? -9.391 -17.594 -14.062 1 97.88 168 LYS A C 1
ATOM 1301 O O . LYS A 1 168 ? -10.211 -17.938 -13.211 1 97.88 168 LYS A O 1
ATOM 1306 N N . TYR A 1 169 ? -9.414 -16.469 -14.766 1 98.12 169 TYR A N 1
ATOM 1307 C CA . TYR A 1 169 ? -10.523 -15.547 -14.531 1 98.12 169 TYR A CA 1
ATOM 1308 C C . TYR A 1 169 ? -11.859 -16.219 -14.797 1 98.12 169 TYR A C 1
ATOM 1310 O O . TYR A 1 169 ? -12.016 -16.938 -15.789 1 98.12 169 TYR A O 1
ATOM 1318 N N . GLY A 1 170 ? -12.742 -16.016 -13.891 1 96.06 170 GLY A N 1
ATOM 1319 C CA . GLY A 1 170 ? -14.07 -16.578 -14.055 1 96.06 170 GLY A CA 1
ATOM 1320 C C . GLY A 1 170 ? -14.289 -17.844 -13.234 1 96.06 170 GLY A C 1
ATOM 1321 O O . GLY A 1 170 ? -15.43 -18.25 -13 1 96.06 170 GLY A O 1
ATOM 1322 N N . ASN A 1 171 ? -13.18 -18.531 -12.82 1 95.56 171 ASN A N 1
ATOM 1323 C CA . ASN A 1 171 ? -13.297 -19.719 -11.984 1 95.56 171 ASN A CA 1
ATOM 1324 C C . ASN A 1 171 ? -13.406 -19.359 -10.5 1 95.56 171 ASN A C 1
ATOM 1326 O O . ASN A 1 171 ? -12.5 -18.75 -9.938 1 95.56 171 ASN A O 1
ATOM 1330 N N . LYS A 1 172 ? -14.422 -19.812 -9.938 1 90.25 172 LYS A N 1
ATOM 1331 C CA . LYS A 1 172 ? -14.68 -19.469 -8.539 1 90.25 172 LYS A CA 1
ATOM 1332 C C . LYS A 1 172 ? -13.648 -20.094 -7.613 1 90.25 172 LYS A C 1
ATOM 1334 O O . LYS A 1 172 ? -13.18 -21.219 -7.867 1 90.25 172 LYS A O 1
ATOM 1339 N N . ILE A 1 173 ? -13.398 -19.469 -6.566 1 87.31 173 ILE A N 1
ATOM 1340 C CA . ILE A 1 173 ? -12.422 -19.938 -5.598 1 87.31 173 ILE A CA 1
ATOM 1341 C C . ILE A 1 173 ? -13.078 -20.938 -4.652 1 87.31 173 ILE A C 1
ATOM 1343 O O . ILE A 1 173 ? -14.266 -20.828 -4.34 1 87.31 173 ILE A O 1
ATOM 1347 N N . MET B 1 1 ? 2.756 -12.117 19.719 1 39.62 1 MET B N 1
ATOM 1348 C CA . MET B 1 1 ? 2.578 -11.953 18.281 1 39.62 1 MET B CA 1
ATOM 1349 C C . MET B 1 1 ? 3.064 -10.578 17.828 1 39.62 1 MET B C 1
ATOM 1351 O O . MET B 1 1 ? 2.869 -9.586 18.531 1 39.62 1 MET B O 1
ATOM 1355 N N . PRO B 1 2 ? 3.934 -10.602 16.844 1 52.94 2 PRO B N 1
ATOM 1356 C CA . PRO B 1 2 ? 4.617 -9.32 16.688 1 52.94 2 PRO B CA 1
ATOM 1357 C C . PRO B 1 2 ? 3.66 -8.18 16.328 1 52.94 2 PRO B C 1
ATOM 1359 O O . PRO B 1 2 ? 2.631 -8.406 15.695 1 52.94 2 PRO B O 1
ATOM 1362 N N . GLU B 1 3 ? 3.67 -7.047 17.031 1 84.75 3 GLU B N 1
ATOM 1363 C CA . GLU B 1 3 ? 3.025 -5.75 16.844 1 84.75 3 GLU B CA 1
ATOM 1364 C C . GLU B 1 3 ? 3.141 -5.293 15.391 1 84.75 3 GLU B C 1
ATOM 1366 O O . GLU B 1 3 ? 4.02 -5.746 14.656 1 84.75 3 GLU B O 1
ATOM 1371 N N . VAL B 1 4 ? 2.125 -4.879 14.758 1 94.06 4 VAL B N 1
ATOM 1372 C CA . VAL B 1 4 ? 2.029 -4.398 13.391 1 94.06 4 VAL B CA 1
ATOM 1373 C C . VAL B 1 4 ? 3.326 -3.695 12.992 1 94.06 4 VAL B C 1
ATOM 1375 O O . VAL B 1 4 ? 3.896 -3.975 11.938 1 94.06 4 VAL B O 1
ATOM 1378 N N . ILE B 1 5 ? 3.906 -2.973 13.883 1 96.62 5 ILE B N 1
ATOM 1379 C CA . ILE B 1 5 ? 5.098 -2.18 13.602 1 96.62 5 ILE B CA 1
ATOM 1380 C C . ILE B 1 5 ? 6.305 -3.102 13.445 1 96.62 5 ILE B C 1
ATOM 1382 O O . ILE B 1 5 ? 7.09 -2.955 12.508 1 96.62 5 ILE B O 1
ATOM 1386 N N . ASP B 1 6 ? 6.418 -4.07 14.305 1 95.69 6 ASP B N 1
ATOM 1387 C CA . ASP B 1 6 ? 7.52 -5.023 14.203 1 95.69 6 ASP B CA 1
ATOM 1388 C C . ASP B 1 6 ? 7.445 -5.816 12.906 1 95.69 6 ASP B C 1
ATOM 1390 O O . ASP B 1 6 ? 8.469 -6.074 12.266 1 95.69 6 ASP B O 1
ATOM 1394 N N . THR B 1 7 ? 6.23 -6.223 12.523 1 96.81 7 THR B N 1
ATOM 1395 C CA . THR B 1 7 ? 6.043 -6.98 11.289 1 96.81 7 THR B CA 1
ATOM 1396 C C . THR B 1 7 ? 6.434 -6.141 10.078 1 96.81 7 THR B C 1
ATOM 1398 O O . THR B 1 7 ? 7.109 -6.629 9.164 1 96.81 7 THR B O 1
ATOM 1401 N N . ILE B 1 8 ? 6.066 -4.848 10.078 1 97.75 8 ILE B N 1
ATOM 1402 C CA . ILE B 1 8 ? 6.402 -3.941 8.984 1 97.75 8 ILE B CA 1
ATOM 1403 C C . ILE B 1 8 ? 7.918 -3.799 8.875 1 97.75 8 ILE B C 1
ATOM 1405 O O . ILE B 1 8 ? 8.484 -3.902 7.781 1 97.75 8 ILE B O 1
ATOM 1409 N N . LEU B 1 9 ? 8.562 -3.645 9.984 1 96.44 9 LEU B N 1
ATOM 1410 C CA . LEU B 1 9 ? 9.992 -3.367 9.984 1 96.44 9 LEU B CA 1
ATOM 1411 C C . LEU B 1 9 ? 10.789 -4.625 9.664 1 96.44 9 LEU B C 1
ATOM 1413 O O . LEU B 1 9 ? 11.914 -4.543 9.164 1 96.44 9 LEU B O 1
ATOM 1417 N N . SER B 1 10 ? 10.203 -5.785 9.859 1 94.94 10 SER B N 1
ATOM 1418 C CA . SER B 1 10 ? 10.953 -7.023 9.688 1 94.94 10 SER B CA 1
ATOM 1419 C C . SER B 1 10 ? 10.594 -7.711 8.375 1 94.94 10 SER B C 1
ATOM 1421 O O . SER B 1 10 ? 11.273 -8.648 7.957 1 94.94 10 SER B O 1
ATOM 1423 N N . ARG B 1 11 ? 9.547 -7.238 7.699 1 96.88 11 ARG B N 1
ATOM 1424 C CA . ARG B 1 11 ? 9.156 -7.855 6.434 1 96.88 11 ARG B CA 1
ATOM 1425 C C . ARG B 1 11 ? 10.258 -7.727 5.395 1 96.88 11 ARG B C 1
ATOM 1427 O O . ARG B 1 11 ? 10.867 -6.66 5.254 1 96.88 11 ARG B O 1
ATOM 1434 N N . ARG B 1 12 ? 10.555 -8.805 4.703 1 97.62 12 ARG B N 1
ATOM 1435 C CA . ARG B 1 12 ? 11.523 -8.859 3.613 1 97.62 12 ARG B CA 1
ATOM 1436 C C . ARG B 1 12 ? 10.945 -9.602 2.408 1 97.62 12 ARG B C 1
ATOM 1438 O O . ARG B 1 12 ? 10.055 -10.445 2.557 1 97.62 12 ARG B O 1
ATOM 1445 N N . SER B 1 13 ? 11.469 -9.219 1.275 1 98.38 13 SER B N 1
ATOM 1446 C CA . SER B 1 13 ? 11.148 -10.023 0.104 1 98.38 13 SER B CA 1
ATOM 1447 C C . SER B 1 13 ? 11.797 -11.398 0.178 1 98.38 13 SER B C 1
ATOM 1449 O O . SER B 1 13 ? 13.023 -11.5 0.262 1 98.38 13 SER B O 1
ATOM 1451 N N . ILE B 1 14 ? 11.008 -12.391 0.223 1 98.5 14 ILE B N 1
ATOM 1452 C CA . ILE B 1 14 ? 11.477 -13.766 0.257 1 98.5 14 ILE B CA 1
ATOM 1453 C C . ILE B 1 14 ? 11.336 -14.398 -1.128 1 98.5 14 ILE B C 1
ATOM 1455 O O . ILE B 1 14 ? 10.242 -14.406 -1.701 1 98.5 14 ILE B O 1
ATOM 1459 N N . ARG B 1 15 ? 12.406 -14.977 -1.633 1 98.31 15 ARG B N 1
ATOM 1460 C CA . ARG B 1 15 ? 12.414 -15.43 -3.021 1 98.31 15 ARG B CA 1
ATOM 1461 C C . ARG B 1 15 ? 12.734 -16.906 -3.117 1 98.31 15 ARG B C 1
ATOM 1463 O O . ARG B 1 15 ? 12.875 -17.453 -4.215 1 98.31 15 ARG B O 1
ATOM 1470 N N . LYS B 1 16 ? 12.969 -17.531 -1.996 1 98.44 16 LYS B N 1
ATOM 1471 C CA . LYS B 1 16 ? 13.195 -18.969 -1.893 1 98.44 16 LYS B CA 1
ATOM 1472 C C . LYS B 1 16 ? 12.219 -19.609 -0.908 1 98.44 16 LYS B C 1
ATOM 1474 O O . LYS B 1 16 ? 12.016 -19.094 0.194 1 98.44 16 LYS B O 1
ATOM 1479 N N . TYR B 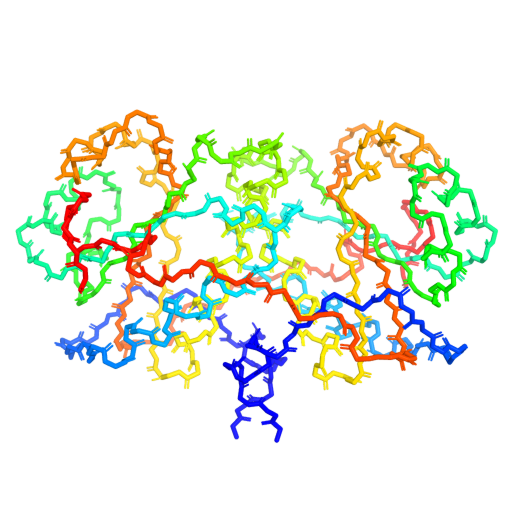1 17 ? 11.719 -20.781 -1.27 1 98.56 17 TYR B N 1
ATOM 1480 C CA . TYR B 1 17 ? 10.656 -21.391 -0.481 1 98.56 17 TYR B CA 1
ATOM 1481 C C . TYR B 1 17 ? 10.914 -22.875 -0.266 1 98.56 17 TYR B C 1
ATOM 1483 O O . TYR B 1 17 ? 11.617 -23.5 -1.058 1 98.56 17 TYR B O 1
ATOM 1491 N N . THR B 1 18 ? 10.359 -23.344 0.765 1 98.06 18 THR B N 1
ATOM 1492 C CA . THR B 1 18 ? 10.281 -24.797 0.907 1 98.06 18 THR B CA 1
ATOM 1493 C C . THR B 1 18 ? 9.203 -25.375 -0.002 1 98.06 18 THR B C 1
ATOM 1495 O O . THR B 1 18 ? 8.445 -24.625 -0.63 1 98.06 18 THR B O 1
ATOM 1498 N N . ASP B 1 19 ? 9.047 -26.688 0.058 1 95.06 19 ASP B N 1
ATOM 1499 C CA . ASP B 1 19 ? 8.062 -27.344 -0.793 1 95.06 19 ASP B CA 1
ATOM 1500 C C . ASP B 1 19 ? 6.719 -27.484 -0.078 1 95.06 19 ASP B C 1
ATOM 1502 O O . ASP B 1 19 ? 5.781 -28.078 -0.616 1 95.06 19 ASP B O 1
ATOM 1506 N N . GLU B 1 20 ? 6.648 -26.922 1.022 1 97.38 20 GLU B N 1
ATOM 1507 C CA . GLU B 1 20 ? 5.418 -27.047 1.798 1 97.38 20 GLU B CA 1
ATOM 1508 C C . GLU B 1 20 ? 4.262 -26.312 1.134 1 97.38 20 GLU B C 1
ATOM 1510 O O . GLU B 1 20 ? 4.414 -25.156 0.732 1 97.38 20 GLU B O 1
ATOM 1515 N N . SER B 1 21 ? 3.158 -27.016 1.044 1 97.31 21 SER B N 1
ATOM 1516 C CA . SER B 1 21 ? 1.972 -26.375 0.487 1 97.31 21 SER B CA 1
ATOM 1517 C C . SER B 1 21 ? 1.37 -25.375 1.469 1 97.31 21 SER B C 1
ATOM 1519 O O . SER B 1 21 ? 1.631 -25.438 2.672 1 97.31 21 SER B O 1
ATOM 1521 N N . ILE B 1 22 ? 0.656 -24.5 0.966 1 98.19 22 ILE B N 1
ATOM 1522 C CA . ILE B 1 22 ? -0.056 -23.531 1.785 1 98.19 22 ILE B CA 1
ATOM 1523 C C . ILE B 1 22 ? -1.529 -23.922 1.884 1 98.19 22 ILE B C 1
ATOM 1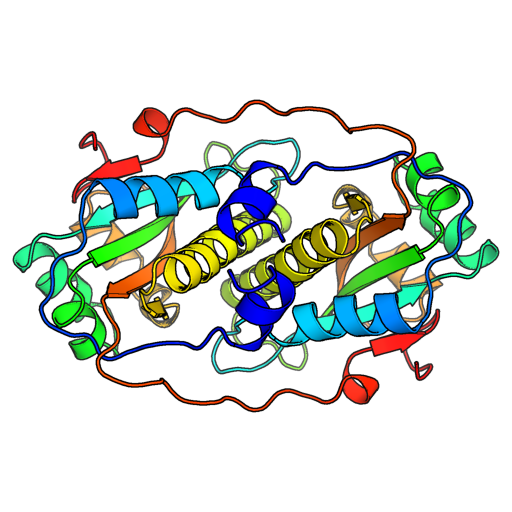525 O O . ILE B 1 22 ? -2.178 -24.188 0.869 1 98.19 22 ILE B O 1
ATOM 1529 N N . SER B 1 23 ? -2.086 -23.922 3.033 1 97.88 23 SER B N 1
ATOM 1530 C CA . SER B 1 23 ? -3.467 -24.344 3.236 1 97.88 23 SER B CA 1
ATOM 1531 C C . SER B 1 23 ? -4.449 -23.328 2.662 1 97.88 23 SER B C 1
ATOM 1533 O O . SER B 1 23 ? -4.141 -22.125 2.586 1 97.88 23 SER B O 1
ATOM 1535 N N . ASP B 1 24 ? -5.621 -23.828 2.354 1 97.69 24 ASP B N 1
ATOM 1536 C CA . ASP B 1 24 ? -6.672 -22.938 1.857 1 97.69 24 ASP B CA 1
ATOM 1537 C C . ASP B 1 24 ? -7.059 -21.906 2.91 1 97.69 24 ASP B C 1
ATOM 1539 O O . ASP B 1 24 ? -7.41 -20.766 2.574 1 97.69 24 ASP B O 1
ATOM 1543 N N . GLU B 1 25 ? -7.027 -22.328 4.082 1 97.81 25 GLU B N 1
ATOM 1544 C CA . GLU B 1 25 ? -7.352 -21.406 5.168 1 97.81 25 GLU B CA 1
ATOM 1545 C C . GLU B 1 25 ? -6.41 -20.203 5.176 1 97.81 25 GLU B C 1
ATOM 1547 O O . GLU B 1 25 ? -6.855 -19.062 5.277 1 97.81 25 GLU B O 1
ATOM 1552 N N . LYS B 1 26 ? -5.098 -20.422 5.039 1 98.19 26 LYS B N 1
ATOM 1553 C CA . LYS B 1 26 ? -4.117 -19.344 5.008 1 98.19 26 LYS B CA 1
ATOM 1554 C C . LYS B 1 26 ? -4.316 -18.453 3.779 1 98.19 26 LYS B C 1
ATOM 1556 O O . LYS B 1 26 ? -4.219 -17.234 3.871 1 98.19 26 LYS B O 1
ATOM 1561 N N . ILE B 1 27 ? -4.621 -19.094 2.682 1 98.69 27 ILE B N 1
ATOM 1562 C CA . ILE B 1 27 ? -4.844 -18.344 1.448 1 98.69 27 ILE B CA 1
ATOM 1563 C C . ILE B 1 27 ? -6.035 -17.406 1.622 1 98.69 27 ILE B C 1
ATOM 1565 O O . ILE B 1 27 ? -5.969 -16.234 1.245 1 98.69 27 ILE B O 1
ATOM 1569 N N . MET B 1 28 ? -7.078 -17.891 2.264 1 98.31 28 MET B N 1
ATOM 1570 C CA . MET B 1 28 ? -8.273 -17.078 2.479 1 98.31 28 MET B CA 1
ATOM 1571 C C . MET B 1 28 ? -7.973 -15.898 3.406 1 98.31 28 MET B C 1
ATOM 1573 O O . MET B 1 28 ? -8.477 -14.789 3.199 1 98.31 28 MET B O 1
ATOM 1577 N N . ILE B 1 29 ? -7.172 -16.125 4.391 1 98.19 29 ILE B N 1
ATOM 1578 C CA . ILE B 1 29 ? -6.793 -15.055 5.312 1 98.19 29 ILE B CA 1
ATOM 1579 C C . ILE B 1 29 ? -6.016 -13.977 4.559 1 98.19 29 ILE B C 1
ATOM 1581 O O . ILE B 1 29 ? -6.285 -12.781 4.723 1 98.19 29 ILE B O 1
ATOM 1585 N N . ILE B 1 30 ? -5.09 -14.383 3.693 1 98.75 30 ILE B N 1
ATOM 1586 C CA . ILE B 1 30 ? -4.285 -13.445 2.91 1 98.75 30 ILE B CA 1
ATOM 1587 C C . ILE B 1 30 ? -5.199 -12.602 2.021 1 98.75 30 ILE B C 1
ATOM 1589 O O . ILE B 1 30 ? -5.074 -11.375 1.982 1 98.75 30 ILE B O 1
ATOM 1593 N N . LEU B 1 31 ? -6.168 -13.242 1.398 1 98.81 31 LEU B N 1
ATOM 1594 C CA . LEU B 1 31 ? -7.086 -12.547 0.501 1 98.81 31 LEU B CA 1
ATOM 1595 C C . LEU B 1 31 ? -8.031 -11.641 1.283 1 98.81 31 LEU B C 1
ATOM 1597 O O . LEU B 1 31 ? -8.391 -10.562 0.814 1 98.81 31 LEU B O 1
ATOM 1601 N N . GLU B 1 32 ? -8.414 -12.094 2.43 1 98.5 32 GLU B N 1
ATOM 1602 C CA . GLU B 1 32 ? -9.242 -11.266 3.301 1 98.5 32 GLU B CA 1
ATOM 1603 C C . GLU B 1 32 ? -8.531 -9.961 3.658 1 98.5 32 GLU B C 1
ATOM 1605 O O . GLU B 1 32 ? -9.133 -8.891 3.625 1 98.5 32 GLU B O 1
ATOM 1610 N N . THR B 1 33 ? -7.285 -10.039 3.98 1 98.56 33 THR B N 1
ATOM 1611 C CA . THR B 1 33 ? -6.543 -8.836 4.328 1 98.56 33 THR B CA 1
ATOM 1612 C C . THR B 1 33 ? -6.43 -7.902 3.127 1 98.56 33 THR B C 1
ATOM 1614 O O . THR B 1 33 ? -6.473 -6.68 3.277 1 98.56 33 THR B O 1
ATOM 1617 N N . ALA B 1 34 ? -6.324 -8.438 1.921 1 98.81 34 ALA B N 1
ATOM 1618 C CA . ALA B 1 34 ? -6.262 -7.625 0.709 1 98.81 34 ALA B CA 1
ATOM 1619 C C . ALA B 1 34 ? -7.547 -6.824 0.519 1 98.81 34 ALA B C 1
ATOM 1621 O O . ALA B 1 34 ? -7.5 -5.617 0.262 1 98.81 34 ALA B O 1
ATOM 1622 N N . ARG B 1 35 ? -8.648 -7.461 0.681 1 97.88 35 ARG B N 1
ATOM 1623 C CA . ARG B 1 35 ? -9.906 -6.816 0.321 1 97.88 35 ARG B CA 1
ATOM 1624 C C . ARG B 1 35 ? -10.289 -5.758 1.348 1 97.88 35 ARG B C 1
ATOM 1626 O O . ARG B 1 35 ? -11.195 -4.957 1.108 1 97.88 35 ARG B O 1
ATOM 1633 N N . TRP B 1 36 ? -9.594 -5.742 2.494 1 98.12 36 TRP B N 1
ATOM 1634 C CA . TRP B 1 36 ? -9.891 -4.746 3.518 1 98.12 36 TRP B CA 1
ATOM 1635 C C . TRP B 1 36 ? -8.969 -3.539 3.391 1 98.12 36 TRP B C 1
ATOM 1637 O O . TRP B 1 36 ? -9 -2.633 4.227 1 98.12 36 TRP B O 1
ATOM 1647 N N . ALA B 1 37 ? -8.125 -3.539 2.389 1 98.69 37 ALA B N 1
ATOM 1648 C CA . ALA B 1 37 ? -7.348 -2.334 2.111 1 98.69 37 ALA B CA 1
ATOM 1649 C C . ALA B 1 37 ? -8.266 -1.146 1.828 1 98.69 37 ALA B C 1
ATOM 1651 O O . ALA B 1 37 ? -9.383 -1.319 1.336 1 98.69 37 ALA B O 1
ATOM 1652 N N . PRO B 1 38 ? -7.844 0.069 2.209 1 98.5 38 PRO B N 1
ATOM 1653 C CA . PRO B 1 38 ? -8.617 1.256 1.838 1 98.5 38 PRO B CA 1
ATOM 1654 C C . PRO B 1 38 ? -8.609 1.521 0.334 1 98.5 38 PRO B C 1
ATOM 1656 O O . PRO B 1 38 ? -7.652 1.156 -0.355 1 98.5 38 PRO B O 1
ATOM 1659 N N . SER B 1 39 ? -9.68 2.109 -0.149 1 98.56 39 SER B N 1
ATOM 1660 C CA . SER B 1 39 ? -9.789 2.592 -1.521 1 98.56 39 SER B CA 1
ATOM 1661 C C . SER B 1 39 ? -10.688 3.822 -1.606 1 98.56 39 SER B C 1
ATOM 1663 O O . SER B 1 39 ? -11.547 4.027 -0.753 1 98.56 39 SER B O 1
ATOM 1665 N N . GLY B 1 40 ? -10.344 4.66 -2.562 1 97.81 40 GLY B N 1
ATOM 1666 C CA . GLY B 1 40 ? -11.18 5.832 -2.766 1 97.81 40 GLY B CA 1
ATOM 1667 C C . GLY B 1 40 ? -12.633 5.488 -3.033 1 97.81 40 GLY B C 1
ATOM 1668 O O . GLY B 1 40 ? -12.93 4.582 -3.816 1 97.81 40 GLY B O 1
ATOM 1669 N N . LEU B 1 41 ? -13.477 6.18 -2.336 1 96.88 41 LEU B N 1
ATOM 1670 C CA . LEU B 1 41 ? -14.914 6 -2.498 1 96.88 41 LEU B CA 1
ATOM 1671 C C . LEU B 1 41 ? -15.32 4.559 -2.199 1 96.88 41 LEU B C 1
ATOM 1673 O O . LEU B 1 41 ? -16.406 4.125 -2.574 1 96.88 41 LEU B O 1
ATOM 1677 N N . ASN B 1 42 ? -14.367 3.809 -1.606 1 97.56 42 ASN B N 1
ATOM 1678 C CA . ASN B 1 42 ? -14.578 2.395 -1.304 1 97.56 42 ASN B CA 1
ATOM 1679 C C . ASN B 1 42 ? -14.953 1.604 -2.553 1 97.56 42 ASN B C 1
ATOM 1681 O O . ASN B 1 42 ? -15.836 0.746 -2.504 1 97.56 42 ASN B O 1
ATOM 1685 N N . ASN B 1 43 ? -14.312 1.933 -3.674 1 98.19 43 ASN B N 1
ATOM 1686 C CA . ASN B 1 43 ? -14.656 1.296 -4.938 1 98.19 43 ASN B CA 1
ATOM 1687 C C . ASN B 1 43 ? -14.047 -0.099 -5.051 1 98.19 43 ASN B C 1
ATOM 1689 O O . ASN B 1 43 ? -14.445 -0.886 -5.914 1 98.19 43 ASN B O 1
ATOM 1693 N N . GLN B 1 44 ? -13.055 -0.421 -4.227 1 98.5 44 GLN B N 1
ATOM 1694 C CA . GLN B 1 44 ? -12.469 -1.757 -4.172 1 98.5 44 GLN B CA 1
ATOM 1695 C C . GLN B 1 44 ? -12.125 -2.264 -5.57 1 98.5 44 GLN B C 1
ATOM 1697 O O . GLN B 1 44 ? -12.648 -3.287 -6.012 1 98.5 44 GLN B O 1
ATOM 1702 N N . PRO B 1 45 ? -11.102 -1.552 -6.184 1 98.69 45 PRO B N 1
ATOM 1703 C CA . PRO B 1 45 ? -10.844 -1.728 -7.613 1 98.69 45 PRO B CA 1
ATOM 1704 C C . PRO B 1 45 ? -9.961 -2.939 -7.91 1 98.69 45 PRO B C 1
ATOM 1706 O O . PRO B 1 45 ? -9.141 -2.896 -8.828 1 98.69 45 PRO B O 1
ATOM 1709 N N . TRP B 1 46 ? -10.039 -3.988 -7.203 1 98.88 46 TRP B N 1
ATOM 1710 C CA . TRP B 1 46 ? -9.078 -5.07 -7.34 1 98.88 46 TRP B CA 1
ATOM 1711 C C . TRP B 1 46 ? -9.773 -6.387 -7.664 1 98.88 46 TRP B C 1
ATOM 1713 O O . TRP B 1 46 ? -10.93 -6.594 -7.289 1 98.88 46 TRP B O 1
ATOM 1723 N N . LYS B 1 47 ? -9.109 -7.215 -8.352 1 98.81 47 LYS B N 1
ATOM 1724 C CA . LYS B 1 47 ? -9.375 -8.641 -8.531 1 98.81 47 LYS B CA 1
ATOM 1725 C C . LYS B 1 47 ? -8.109 -9.469 -8.289 1 98.81 47 LYS B C 1
ATOM 1727 O O . LYS B 1 47 ? -6.996 -8.977 -8.477 1 98.81 47 LYS B O 1
ATOM 1732 N N . PHE B 1 48 ? -8.328 -10.703 -7.883 1 98.94 48 PHE B N 1
ATOM 1733 C CA . PHE B 1 48 ? -7.215 -11.594 -7.574 1 98.94 48 PHE B CA 1
ATOM 1734 C C . PHE B 1 48 ? -7.402 -12.953 -8.242 1 98.94 48 PHE B C 1
ATOM 1736 O O . PHE B 1 48 ? -8.516 -13.484 -8.281 1 98.94 48 PHE B O 1
ATOM 1743 N N . ILE B 1 49 ? -6.348 -13.453 -8.758 1 98.94 49 ILE B N 1
ATOM 1744 C CA . ILE B 1 49 ? -6.359 -14.82 -9.25 1 98.94 49 ILE B CA 1
ATOM 1745 C C . ILE B 1 49 ? -5.355 -15.664 -8.461 1 98.94 49 ILE B C 1
ATOM 1747 O O . ILE B 1 49 ? -4.164 -15.336 -8.414 1 98.94 49 ILE B O 1
ATOM 1751 N N . VAL B 1 50 ? -5.836 -16.703 -7.852 1 98.94 50 VAL B N 1
ATOM 1752 C CA . VAL B 1 50 ? -5.02 -17.641 -7.086 1 98.94 50 VAL B CA 1
ATOM 1753 C C . VAL B 1 50 ? -4.527 -18.766 -7.992 1 98.94 50 VAL B C 1
ATOM 1755 O O . VAL B 1 50 ? -5.328 -19.438 -8.648 1 98.94 50 VAL B O 1
ATOM 1758 N N . ILE B 1 51 ? -3.236 -18.969 -8.031 1 98.81 51 ILE B N 1
ATOM 1759 C CA . ILE B 1 51 ? -2.643 -19.969 -8.922 1 98.81 51 ILE B CA 1
ATOM 1760 C C . ILE B 1 51 ? -1.819 -20.953 -8.102 1 98.81 51 ILE B C 1
ATOM 1762 O O . ILE B 1 51 ? -0.886 -20.562 -7.398 1 98.81 51 ILE B O 1
ATOM 1766 N N . LYS B 1 52 ? -2.082 -22.234 -8.242 1 97.88 52 LYS B N 1
ATOM 1767 C CA . LYS B 1 52 ? -1.373 -23.312 -7.551 1 97.88 52 LYS B CA 1
ATOM 1768 C C . LYS B 1 52 ? -0.925 -24.391 -8.531 1 97.88 52 LYS B C 1
ATOM 1770 O O . LYS B 1 52 ? -0.081 -25.219 -8.203 1 97.88 52 LYS B O 1
ATOM 1775 N N . ASP B 1 53 ? -1.546 -24.328 -9.703 1 97.5 53 ASP B N 1
ATOM 1776 C CA . ASP B 1 53 ? -1.259 -25.359 -10.695 1 97.5 53 ASP B CA 1
ATOM 1777 C C . ASP B 1 53 ? 0.136 -25.172 -11.289 1 97.5 53 ASP B C 1
ATOM 1779 O O . ASP B 1 53 ? 0.456 -24.109 -11.82 1 97.5 53 ASP B O 1
ATOM 1783 N N . LYS B 1 54 ? 0.908 -26.219 -11.312 1 97.12 54 LYS B N 1
ATOM 1784 C CA . LYS B 1 54 ? 2.303 -26.156 -11.734 1 97.12 54 LYS B CA 1
ATOM 1785 C C . LYS B 1 54 ? 2.408 -25.844 -13.219 1 97.12 54 LYS B C 1
ATOM 1787 O O . LYS B 1 54 ? 3.344 -25.156 -13.648 1 97.12 54 LYS B O 1
ATOM 1792 N N . GLU B 1 55 ? 1.534 -26.297 -13.961 1 97.88 55 GLU B N 1
ATOM 1793 C CA . GLU B 1 55 ? 1.568 -26.016 -15.398 1 97.88 55 GLU B CA 1
ATOM 1794 C C . GLU B 1 55 ? 1.319 -24.531 -15.672 1 97.88 55 GLU B C 1
ATOM 1796 O O . GLU B 1 55 ? 2.016 -23.922 -16.484 1 97.88 55 GLU B O 1
ATOM 1801 N N . THR B 1 56 ? 0.281 -23.969 -15.047 1 98.19 56 THR B N 1
ATOM 1802 C CA . THR B 1 56 ? 0.013 -22.547 -15.18 1 98.19 56 THR B CA 1
ATOM 1803 C C . THR B 1 56 ? 1.211 -21.734 -14.703 1 98.19 56 THR B C 1
ATOM 1805 O O . THR B 1 56 ? 1.591 -20.75 -15.352 1 98.19 56 THR B O 1
ATOM 1808 N N . MET B 1 57 ? 1.809 -22.172 -13.609 1 98.44 57 MET B N 1
ATOM 1809 C CA . MET B 1 57 ? 2.963 -21.469 -13.062 1 98.44 57 MET B CA 1
ATOM 1810 C C . MET B 1 57 ? 4.133 -21.484 -14.039 1 98.44 57 MET B C 1
ATOM 1812 O O . MET B 1 57 ? 4.852 -20.5 -14.18 1 98.44 57 MET B O 1
ATOM 1816 N N . GLU B 1 58 ? 4.297 -22.609 -14.672 1 98.38 58 GLU B N 1
ATOM 1817 C CA . GLU B 1 58 ? 5.355 -22.703 -15.672 1 98.38 58 GLU B CA 1
ATOM 1818 C C . GLU B 1 58 ? 5.133 -21.734 -16.828 1 98.38 58 GLU B C 1
ATOM 1820 O O . GLU B 1 58 ? 6.078 -21.109 -17.312 1 98.38 58 GLU B O 1
ATOM 1825 N N . GLU B 1 59 ? 3.93 -21.625 -17.312 1 98.69 59 GLU B N 1
ATOM 1826 C CA . GLU B 1 59 ? 3.611 -20.672 -18.359 1 98.69 59 GLU B CA 1
ATOM 1827 C C . GLU B 1 59 ? 3.895 -19.234 -17.906 1 98.69 59 GLU B C 1
ATOM 1829 O O . GLU B 1 59 ? 4.488 -18.453 -18.641 1 98.69 59 GLU B O 1
ATOM 1834 N N . ILE B 1 60 ? 3.496 -18.938 -16.688 1 98.88 60 ILE B N 1
ATOM 1835 C CA . ILE B 1 60 ? 3.703 -17.594 -16.141 1 98.88 60 ILE B CA 1
ATOM 1836 C C . ILE B 1 60 ? 5.199 -17.344 -15.969 1 98.88 60 ILE B C 1
ATOM 1838 O O . ILE B 1 60 ? 5.668 -16.219 -16.188 1 98.88 60 ILE B O 1
ATOM 1842 N N . ALA B 1 61 ? 5.914 -18.359 -15.57 1 98.88 61 ALA B N 1
ATOM 1843 C CA . ALA B 1 61 ? 7.355 -18.25 -15.391 1 98.88 61 ALA B CA 1
ATOM 1844 C C . ALA B 1 61 ? 8.031 -17.781 -16.672 1 98.88 61 ALA B C 1
ATOM 1846 O O . ALA B 1 61 ? 9.031 -17.047 -16.625 1 98.88 61 ALA B O 1
ATOM 1847 N N . GLY B 1 62 ? 7.473 -18.141 -17.75 1 98.62 62 GLY B N 1
ATOM 1848 C CA . GLY B 1 62 ? 8 -17.734 -19.047 1 98.62 62 GLY B CA 1
ATOM 1849 C C . GLY B 1 62 ? 7.809 -16.25 -19.328 1 98.62 62 GLY B C 1
ATOM 1850 O O . GLY B 1 62 ? 8.383 -15.719 -20.281 1 98.62 62 GLY B O 1
ATOM 1851 N N . CYS B 1 63 ? 7.109 -15.547 -18.516 1 98.75 63 CYS B N 1
ATOM 1852 C CA . CYS B 1 63 ? 6.754 -14.148 -18.766 1 98.75 63 CYS B CA 1
ATOM 1853 C C . CYS B 1 63 ? 7.598 -13.219 -17.906 1 98.75 63 CYS B C 1
ATOM 1855 O O . CYS B 1 63 ? 7.293 -12.031 -17.781 1 98.75 63 CYS B O 1
ATOM 1857 N N . THR B 1 64 ? 8.648 -13.703 -17.219 1 98.69 64 THR B N 1
ATOM 1858 C CA . THR B 1 64 ? 9.43 -12.859 -16.328 1 98.69 64 THR B CA 1
ATOM 1859 C C . THR B 1 64 ? 10.883 -13.312 -16.281 1 98.69 64 THR B C 1
ATOM 1861 O O . THR B 1 64 ? 11.18 -14.484 -16.531 1 98.69 64 THR B O 1
ATOM 1864 N N . HIS B 1 65 ? 11.766 -12.422 -15.914 1 97.88 65 HIS B N 1
ATOM 1865 C CA . HIS B 1 65 ? 13.172 -12.734 -15.68 1 97.88 65 HIS B CA 1
ATOM 1866 C C . HIS B 1 65 ? 13.352 -13.508 -14.383 1 97.88 65 HIS B C 1
ATOM 1868 O O . HIS B 1 65 ? 14.414 -14.102 -14.148 1 97.88 65 HIS B O 1
ATOM 1874 N N . TYR B 1 66 ? 12.312 -13.602 -13.586 1 98.25 66 TYR B N 1
ATOM 1875 C CA . TYR B 1 66 ? 12.352 -14.258 -12.281 1 98.25 66 TYR B CA 1
ATOM 1876 C C . TYR B 1 66 ? 11.648 -15.602 -12.328 1 98.25 66 TYR B C 1
ATOM 1878 O O . TYR B 1 66 ? 10.914 -15.961 -11.406 1 98.25 66 TYR B O 1
ATOM 1886 N N . SER B 1 67 ? 11.938 -16.344 -13.375 1 98.56 67 SER B N 1
ATOM 1887 C CA . SER B 1 67 ? 11.25 -17.594 -13.688 1 98.56 67 SER B CA 1
ATOM 1888 C C . SER B 1 67 ? 11.391 -18.594 -12.555 1 98.56 67 SER B C 1
ATOM 1890 O O . SER B 1 67 ? 10.414 -19.25 -12.172 1 98.56 67 SER B O 1
ATOM 1892 N N . GLN B 1 68 ? 12.523 -18.734 -11.992 1 98.38 68 GLN B N 1
ATOM 1893 C CA . GLN B 1 68 ? 12.773 -19.734 -10.961 1 98.38 68 GLN B CA 1
ATOM 1894 C C . GLN B 1 68 ? 11.938 -19.469 -9.711 1 98.38 68 GLN B C 1
ATOM 1896 O O . GLN B 1 68 ? 11.43 -20.391 -9.078 1 98.38 68 GLN B O 1
ATOM 1901 N N . ILE B 1 69 ? 11.781 -18.188 -9.352 1 98.5 69 ILE B N 1
ATOM 1902 C CA . ILE B 1 69 ? 10.977 -17.797 -8.203 1 98.5 69 ILE B CA 1
ATOM 1903 C C . ILE B 1 69 ? 9.531 -18.234 -8.414 1 98.5 69 ILE B C 1
ATOM 1905 O O . ILE B 1 69 ? 8.914 -18.812 -7.516 1 98.5 69 ILE B O 1
ATOM 1909 N N . VAL B 1 70 ? 9.031 -18 -9.594 1 98.69 70 VAL B N 1
ATOM 1910 C CA . VAL B 1 70 ? 7.656 -18.344 -9.961 1 98.69 70 VAL B CA 1
ATOM 1911 C C . VAL B 1 70 ? 7.473 -19.859 -9.938 1 98.69 70 VAL B C 1
ATOM 1913 O O . VAL B 1 70 ? 6.508 -20.359 -9.367 1 98.69 70 VAL B O 1
ATOM 1916 N N . GLN B 1 71 ? 8.422 -20.547 -10.422 1 98 71 GLN B N 1
ATOM 1917 C CA . GLN B 1 71 ? 8.344 -22 -10.531 1 98 71 GLN B CA 1
ATOM 1918 C C . GLN B 1 71 ? 8.438 -22.672 -9.156 1 98 71 GLN B C 1
ATOM 1920 O O . GLN B 1 71 ? 7.805 -23.703 -8.914 1 98 71 GLN B O 1
ATOM 1925 N N . ASP B 1 72 ? 9.148 -22.062 -8.266 1 97.5 72 ASP B N 1
ATOM 1926 C CA . ASP B 1 72 ? 9.445 -22.672 -6.977 1 97.5 72 ASP B CA 1
ATOM 1927 C C . ASP B 1 72 ? 8.367 -22.344 -5.945 1 97.5 72 ASP B C 1
ATOM 1929 O O . ASP B 1 72 ? 8.281 -22.984 -4.898 1 97.5 72 ASP B O 1
ATOM 1933 N N . ALA B 1 73 ? 7.59 -21.344 -6.195 1 98.44 73 ALA B N 1
ATOM 1934 C CA . ALA B 1 73 ? 6.59 -20.922 -5.219 1 98.44 73 ALA B CA 1
ATOM 1935 C C . ALA B 1 73 ? 5.41 -21.891 -5.188 1 98.44 73 ALA B C 1
ATOM 1937 O O . ALA B 1 73 ? 4.922 -22.312 -6.238 1 98.44 73 ALA B O 1
ATOM 1938 N N . PRO B 1 74 ? 4.934 -22.25 -4.062 1 98.69 74 PRO B N 1
ATOM 1939 C CA . PRO B 1 74 ? 3.744 -23.109 -3.986 1 98.69 74 PRO B CA 1
ATOM 1940 C C . PRO B 1 74 ? 2.453 -22.344 -4.27 1 98.69 74 PRO B C 1
ATOM 1942 O O . PRO B 1 74 ? 1.408 -22.953 -4.504 1 98.69 74 PRO B O 1
ATOM 1945 N N . LEU B 1 75 ? 2.475 -21 -4.234 1 98.81 75 LEU B N 1
ATOM 1946 C CA . LEU B 1 75 ? 1.303 -20.156 -4.43 1 98.81 75 LEU B CA 1
ATOM 1947 C C . LEU B 1 75 ? 1.678 -18.875 -5.16 1 98.81 75 LEU B C 1
ATOM 1949 O O . LEU B 1 75 ? 2.656 -18.203 -4.801 1 98.81 75 LEU B O 1
ATOM 1953 N N . LEU B 1 76 ? 0.963 -18.594 -6.215 1 98.94 76 LEU B N 1
ATOM 1954 C CA . LEU B 1 76 ? 0.978 -17.266 -6.828 1 98.94 76 LEU B CA 1
ATOM 1955 C C . LEU B 1 76 ? -0.373 -16.578 -6.672 1 98.94 76 LEU B C 1
ATOM 1957 O O . LEU B 1 76 ? -1.418 -17.234 -6.723 1 98.94 76 LEU B O 1
ATOM 1961 N N . ILE B 1 77 ? -0.341 -15.328 -6.477 1 98.94 77 ILE B N 1
ATOM 1962 C CA . ILE B 1 77 ? -1.539 -14.5 -6.578 1 98.94 77 ILE B CA 1
ATOM 1963 C C . ILE B 1 77 ? -1.302 -13.375 -7.578 1 98.94 77 ILE B C 1
ATOM 1965 O O . ILE B 1 77 ? -0.447 -12.508 -7.355 1 98.94 77 ILE B O 1
ATOM 1969 N N . ALA B 1 78 ? -1.994 -13.391 -8.648 1 98.94 78 ALA B N 1
ATOM 1970 C CA . ALA B 1 78 ? -1.991 -12.266 -9.586 1 98.94 78 ALA B CA 1
ATOM 1971 C C . ALA B 1 78 ? -2.959 -11.172 -9.133 1 98.94 78 ALA B C 1
ATOM 1973 O O . ALA B 1 78 ? -4.109 -11.461 -8.797 1 98.94 78 ALA B O 1
ATOM 1974 N N . VAL B 1 79 ? -2.514 -10.016 -9.125 1 98.94 79 VAL B N 1
ATOM 1975 C CA . VAL B 1 79 ? -3.291 -8.867 -8.664 1 98.94 79 VAL B CA 1
ATOM 1976 C C . VAL B 1 79 ? -3.641 -7.969 -9.852 1 98.94 79 VAL B C 1
ATOM 1978 O O . VAL B 1 79 ? -2.77 -7.621 -10.656 1 98.94 79 VAL B O 1
ATOM 1981 N N . TYR B 1 80 ? -4.895 -7.594 -9.922 1 98.94 80 TYR B N 1
ATOM 1982 C CA . TYR B 1 80 ? -5.375 -6.824 -11.062 1 98.94 80 TYR B CA 1
ATOM 1983 C C . TYR B 1 80 ? -6.102 -5.566 -10.602 1 98.94 80 TYR B C 1
ATOM 1985 O O . TYR B 1 80 ? -6.727 -5.555 -9.539 1 98.94 80 TYR B O 1
ATOM 1993 N N . LEU B 1 81 ? -5.992 -4.559 -11.352 1 98.88 81 LEU B N 1
ATOM 1994 C CA . LEU B 1 81 ? -6.879 -3.398 -11.297 1 98.88 81 LEU B CA 1
ATOM 1995 C C . LEU B 1 81 ? -8.07 -3.58 -12.242 1 98.88 81 LEU B C 1
ATOM 1997 O O . LEU B 1 81 ? -7.887 -3.826 -13.438 1 98.88 81 LEU B O 1
ATOM 2001 N N . ASP B 1 82 ? -9.227 -3.545 -11.727 1 98.69 82 ASP B N 1
ATOM 2002 C CA . ASP B 1 82 ? -10.461 -3.602 -12.516 1 98.69 82 ASP B CA 1
ATOM 2003 C C . ASP B 1 82 ? -10.844 -2.219 -13.039 1 98.69 82 ASP B C 1
ATOM 2005 O O . ASP B 1 82 ? -11.414 -1.41 -12.305 1 98.69 82 ASP B O 1
ATOM 2009 N N . THR B 1 83 ? -10.633 -1.988 -14.281 1 98.19 83 THR B N 1
ATOM 2010 C CA . THR B 1 83 ? -10.828 -0.656 -14.836 1 98.19 83 THR B CA 1
ATOM 2011 C C . THR B 1 83 ? -12.312 -0.316 -14.922 1 98.19 83 THR B C 1
ATOM 2013 O O . THR B 1 83 ? -12.688 0.852 -15.062 1 98.19 83 THR B O 1
ATOM 2016 N N . GLU B 1 84 ? -13.164 -1.297 -14.773 1 97.5 84 GLU B N 1
ATOM 2017 C CA . GLU B 1 84 ? -14.602 -1.057 -14.812 1 97.5 84 GLU B CA 1
ATOM 2018 C C . GLU B 1 84 ? -15.086 -0.384 -13.523 1 97.5 84 GLU B C 1
ATOM 2020 O O . GLU B 1 84 ? -16.094 0.326 -13.531 1 97.5 84 GLU B O 1
ATOM 2025 N N . THR B 1 85 ? -14.383 -0.57 -12.469 1 96.75 85 THR B N 1
ATOM 2026 C CA . THR B 1 85 ? -14.766 0.021 -11.188 1 96.75 85 THR B CA 1
ATOM 2027 C C . THR B 1 85 ? -13.844 1.182 -10.836 1 96.75 85 THR B C 1
ATOM 2029 O O . THR B 1 85 ? -13.977 1.78 -9.766 1 96.75 85 THR B O 1
ATOM 2032 N N . MET B 1 86 ? -12.961 1.494 -11.68 1 97.12 86 MET B N 1
ATOM 2033 C CA . MET B 1 86 ? -11.945 2.518 -11.43 1 97.12 86 MET B CA 1
ATOM 2034 C C . MET B 1 86 ? -12.57 3.912 -11.453 1 97.12 86 MET B C 1
ATOM 2036 O O . MET B 1 86 ? -13.406 4.207 -12.305 1 97.12 86 MET B O 1
ATOM 2040 N N . TYR B 1 87 ? -12.227 4.77 -10.578 1 96 87 TYR B N 1
ATOM 2041 C CA . TYR B 1 87 ? -12.688 6.152 -10.617 1 96 87 TYR B CA 1
ATOM 2042 C C . TYR B 1 87 ? -11.531 7.109 -10.867 1 96 87 TYR B C 1
ATOM 2044 O O . TYR B 1 87 ? -11.719 8.18 -11.453 1 96 87 TYR B O 1
ATOM 2052 N N . ASN B 1 88 ? -10.367 6.836 -10.375 1 98.25 88 ASN B N 1
ATOM 2053 C CA . ASN B 1 88 ? -9.141 7.605 -10.578 1 98.25 88 ASN B CA 1
ATOM 2054 C C . ASN B 1 88 ? -7.918 6.699 -10.648 1 98.25 88 ASN B C 1
ATOM 2056 O O . ASN B 1 88 ? -7.617 5.98 -9.688 1 98.25 88 ASN B O 1
ATOM 2060 N N . LYS B 1 89 ? -7.203 6.711 -11.727 1 98.19 89 LYS B N 1
ATOM 2061 C CA . LYS B 1 89 ? -6.145 5.738 -11.977 1 98.19 89 LYS B CA 1
ATOM 2062 C C . LYS B 1 89 ? -5.066 5.809 -10.891 1 98.19 89 LYS B C 1
ATOM 2064 O O . LYS B 1 89 ? -4.66 4.781 -10.352 1 98.19 89 LYS B O 1
ATOM 2069 N N . THR B 1 90 ? -4.59 7.02 -10.562 1 98.69 90 THR B N 1
ATOM 2070 C CA . THR B 1 90 ? -3.551 7.184 -9.555 1 98.69 90 THR B CA 1
ATOM 2071 C C . THR B 1 90 ? -4.008 6.633 -8.203 1 98.69 90 THR B C 1
ATOM 2073 O O . THR B 1 90 ? -3.312 5.824 -7.59 1 98.69 90 THR B O 1
ATOM 2076 N N . LYS B 1 91 ? -5.168 7.023 -7.773 1 98.81 91 LYS B N 1
ATOM 2077 C CA . LYS B 1 91 ? -5.688 6.625 -6.469 1 98.81 91 LYS B CA 1
ATOM 2078 C C . LYS B 1 91 ? -5.965 5.125 -6.418 1 98.81 91 LYS B C 1
ATOM 2080 O O . LYS B 1 91 ? -5.719 4.477 -5.398 1 98.81 91 LYS B O 1
ATOM 2085 N N . ASP B 1 92 ? -6.414 4.582 -7.504 1 98.88 92 ASP B N 1
ATOM 2086 C CA . ASP B 1 92 ? -6.758 3.164 -7.516 1 98.88 92 ASP B CA 1
ATOM 2087 C C . ASP B 1 92 ? -5.504 2.295 -7.582 1 98.88 92 ASP B C 1
ATOM 2089 O O . ASP B 1 92 ? -5.469 1.2 -7.016 1 98.88 92 ASP B O 1
ATOM 2093 N N . ILE B 1 93 ? -4.469 2.773 -8.266 1 98.94 93 ILE B N 1
ATOM 2094 C CA . ILE B 1 93 ? -3.184 2.086 -8.25 1 98.94 93 ILE B CA 1
ATOM 2095 C C . ILE B 1 93 ? -2.609 2.109 -6.832 1 98.94 93 ILE B C 1
ATOM 2097 O O . ILE B 1 93 ? -2.031 1.121 -6.371 1 98.94 93 ILE B O 1
ATOM 2101 N N . GLN B 1 94 ? -2.779 3.203 -6.105 1 98.94 94 GLN B N 1
ATOM 2102 C CA . GLN B 1 94 ? -2.375 3.271 -4.703 1 98.94 94 GLN B CA 1
ATOM 2103 C C . GLN B 1 94 ? -3.125 2.244 -3.861 1 98.94 94 GLN B C 1
ATOM 2105 O O . GLN B 1 94 ? -2.529 1.578 -3.012 1 98.94 94 GLN B O 1
ATOM 2110 N N . ALA B 1 95 ? -4.391 2.137 -4.125 1 98.94 95 ALA B N 1
ATOM 2111 C CA . ALA B 1 95 ? -5.195 1.162 -3.396 1 98.94 95 ALA B CA 1
ATOM 2112 C C . ALA B 1 95 ? -4.688 -0.257 -3.633 1 98.94 95 ALA B C 1
ATOM 2114 O O . ALA B 1 95 ? -4.66 -1.075 -2.709 1 98.94 95 ALA B O 1
ATOM 2115 N N . ILE B 1 96 ? -4.32 -0.527 -4.871 1 98.94 96 ILE B N 1
ATOM 2116 C CA . ILE B 1 96 ? -3.725 -1.819 -5.188 1 98.94 96 ILE B CA 1
ATOM 2117 C C . ILE B 1 96 ? -2.461 -2.025 -4.355 1 98.94 96 ILE B C 1
ATOM 2119 O O . ILE B 1 96 ? -2.258 -3.1 -3.781 1 98.94 96 ILE B O 1
ATOM 2123 N N . GLY B 1 97 ? -1.612 -0.986 -4.281 1 98.94 97 GLY B N 1
ATOM 2124 C CA . GLY B 1 97 ? -0.42 -1.06 -3.451 1 98.94 97 GLY B CA 1
ATOM 2125 C C . GLY B 1 97 ? -0.724 -1.366 -1.997 1 98.94 97 GLY B C 1
ATOM 2126 O O . GLY B 1 97 ? -0.035 -2.174 -1.371 1 98.94 97 GLY B O 1
ATOM 2127 N N . ALA B 1 98 ? -1.736 -0.736 -1.468 1 98.94 98 ALA B N 1
ATOM 2128 C CA . ALA B 1 98 ? -2.152 -0.969 -0.087 1 98.94 98 ALA B CA 1
ATOM 2129 C C . ALA B 1 98 ? -2.635 -2.404 0.106 1 98.94 98 ALA B C 1
ATOM 2131 O O . ALA B 1 98 ? -2.311 -3.045 1.109 1 98.94 98 ALA B O 1
ATOM 2132 N N . ALA B 1 99 ? -3.383 -2.912 -0.842 1 98.94 99 ALA B N 1
ATOM 2133 C CA . ALA B 1 99 ? -3.885 -4.281 -0.772 1 98.94 99 ALA B CA 1
ATOM 2134 C C . ALA B 1 99 ? -2.738 -5.289 -0.787 1 98.94 99 ALA B C 1
ATOM 2136 O O . ALA B 1 99 ? -2.734 -6.246 -0.009 1 98.94 99 ALA B O 1
ATOM 2137 N N . ILE B 1 100 ? -1.794 -5.051 -1.668 1 98.94 100 ILE B N 1
ATOM 2138 C CA . ILE B 1 100 ? -0.643 -5.941 -1.762 1 98.94 100 ILE B CA 1
ATOM 2139 C C . ILE B 1 100 ? 0.145 -5.906 -0.454 1 98.94 100 ILE B C 1
ATOM 2141 O O . ILE B 1 100 ? 0.557 -6.949 0.058 1 98.94 100 ILE B O 1
ATOM 2145 N N . GLN B 1 101 ? 0.321 -4.727 0.104 1 98.94 101 GLN B N 1
ATOM 2146 C CA . GLN B 1 101 ? 1.076 -4.625 1.349 1 98.94 101 GLN B CA 1
ATOM 2147 C C . GLN B 1 101 ? 0.364 -5.355 2.484 1 98.94 101 GLN B C 1
ATOM 2149 O O . GLN B 1 101 ? 1.008 -6 3.314 1 98.94 101 GLN B O 1
ATOM 2154 N N . ASN B 1 102 ? -0.97 -5.238 2.539 1 98.88 102 ASN B N 1
ATOM 2155 C CA . ASN B 1 102 ? -1.726 -6.043 3.494 1 98.88 102 ASN B CA 1
ATOM 2156 C C . ASN B 1 102 ? -1.418 -7.527 3.344 1 98.88 102 ASN B C 1
ATOM 2158 O O . ASN B 1 102 ? -1.171 -8.219 4.332 1 98.88 102 ASN B O 1
ATOM 2162 N N . MET B 1 103 ? -1.391 -8.016 2.123 1 98.88 103 MET B N 1
ATOM 2163 C CA . MET B 1 103 ? -1.128 -9.43 1.873 1 98.88 103 MET B CA 1
ATOM 2164 C C . MET B 1 103 ? 0.276 -9.812 2.33 1 98.88 103 MET B C 1
ATOM 2166 O O . MET B 1 103 ? 0.469 -10.859 2.949 1 98.88 103 MET B O 1
ATOM 2170 N N . LEU B 1 104 ? 1.22 -8.969 2.008 1 98.88 104 LEU B N 1
ATOM 2171 C CA . LEU B 1 104 ? 2.604 -9.242 2.381 1 98.88 104 LEU B CA 1
ATOM 2172 C C . LEU B 1 104 ? 2.754 -9.32 3.896 1 98.88 104 LEU B C 1
ATOM 2174 O O . LEU B 1 104 ? 3.41 -10.227 4.414 1 98.88 104 LEU B O 1
ATOM 2178 N N . LEU B 1 105 ? 2.127 -8.43 4.602 1 98.62 105 LEU B N 1
ATOM 2179 C CA . LEU B 1 105 ? 2.205 -8.414 6.059 1 98.62 105 LEU B CA 1
ATOM 2180 C C . LEU B 1 105 ? 1.467 -9.609 6.652 1 98.62 105 LEU B C 1
ATOM 2182 O O . LEU B 1 105 ? 1.912 -10.195 7.645 1 98.62 105 LEU B O 1
ATOM 2186 N N . ALA B 1 106 ? 0.354 -9.953 6.07 1 98.25 106 ALA B N 1
ATOM 2187 C CA . ALA B 1 106 ? -0.368 -11.148 6.508 1 98.25 106 ALA B CA 1
ATOM 2188 C C . ALA B 1 106 ? 0.487 -12.398 6.34 1 98.25 106 ALA B C 1
ATOM 2190 O O . ALA B 1 106 ? 0.491 -13.273 7.207 1 98.25 106 ALA B O 1
ATOM 2191 N N . CYS B 1 107 ? 1.205 -12.508 5.203 1 98.31 107 CYS B N 1
ATOM 2192 C CA . CYS B 1 107 ? 2.117 -13.625 4.992 1 98.31 107 CYS B CA 1
ATOM 2193 C C . CYS B 1 107 ? 3.123 -13.727 6.133 1 98.31 107 CYS B C 1
ATOM 2195 O O . CYS B 1 107 ? 3.354 -14.812 6.664 1 98.31 107 CYS B O 1
ATOM 2197 N N . CYS B 1 108 ? 3.676 -12.609 6.543 1 97 108 CYS B N 1
ATOM 2198 C CA . CYS B 1 108 ? 4.617 -12.602 7.656 1 97 108 CYS B CA 1
ATOM 2199 C C . CYS B 1 108 ? 3.967 -13.133 8.93 1 97 108 CYS B C 1
ATOM 2201 O O . CYS B 1 108 ? 4.539 -13.977 9.617 1 97 108 CYS B O 1
ATOM 2203 N N . ASP B 1 109 ? 2.795 -12.641 9.172 1 95.56 109 ASP B N 1
ATOM 2204 C CA . ASP B 1 109 ? 2.07 -13.016 10.375 1 95.56 109 ASP B CA 1
ATOM 2205 C C . ASP B 1 109 ? 1.767 -14.516 10.391 1 95.56 109 ASP B C 1
ATOM 2207 O O . ASP B 1 109 ? 1.708 -15.133 11.453 1 95.56 109 ASP B O 1
ATOM 2211 N N . LEU B 1 110 ? 1.653 -15.102 9.242 1 96.88 110 LEU B N 1
ATOM 2212 C CA . LEU B 1 110 ? 1.274 -16.5 9.094 1 96.88 110 LEU B CA 1
ATOM 2213 C C . LEU B 1 110 ? 2.51 -17.391 9 1 96.88 110 LEU B C 1
ATOM 2215 O O . LEU B 1 110 ? 2.395 -18.594 8.758 1 96.88 110 LEU B O 1
ATOM 2219 N N . GLY B 1 111 ? 3.697 -16.75 9.117 1 96.06 111 GLY B N 1
ATOM 2220 C CA . GLY B 1 111 ? 4.934 -17.5 9.008 1 96.06 111 GLY B CA 1
ATOM 2221 C C . GLY B 1 111 ? 5.312 -17.828 7.57 1 96.06 111 GLY B C 1
ATOM 2222 O O . GLY B 1 111 ? 6.062 -18.766 7.32 1 96.06 111 GLY B O 1
ATOM 2223 N N . LEU B 1 112 ? 4.73 -17.156 6.637 1 98.12 112 LEU B N 1
ATOM 2224 C CA . LEU B 1 112 ? 5.047 -17.281 5.219 1 98.12 112 LEU B CA 1
ATOM 2225 C C . LEU B 1 112 ? 5.949 -16.141 4.758 1 98.12 112 LEU B C 1
ATOM 2227 O O . LEU B 1 112 ? 6.191 -15.195 5.508 1 98.12 112 LEU B O 1
ATOM 2231 N N . GLY B 1 113 ? 6.582 -16.312 3.609 1 98 113 GLY B N 1
ATOM 2232 C CA . GLY B 1 113 ? 7.316 -15.297 2.869 1 98 113 GLY B CA 1
ATOM 2233 C C . GLY B 1 113 ? 6.734 -15.023 1.495 1 98 113 GLY B C 1
ATOM 2234 O O . GLY B 1 113 ? 6.051 -15.875 0.925 1 98 113 GLY B O 1
ATOM 2235 N N . ALA B 1 114 ? 6.984 -13.883 0.99 1 98.69 114 ALA B N 1
ATOM 2236 C CA . ALA B 1 114 ? 6.441 -13.492 -0.309 1 98.69 114 ALA B CA 1
ATOM 2237 C C . ALA B 1 114 ? 7.348 -12.477 -0.997 1 98.69 114 ALA B C 1
ATOM 2239 O O . ALA B 1 114 ? 8.117 -11.773 -0.335 1 98.69 114 ALA B O 1
ATOM 2240 N N . VAL B 1 115 ? 7.25 -12.445 -2.271 1 98.81 115 VAL B N 1
ATOM 2241 C CA . VAL B 1 115 ? 7.879 -11.367 -3.033 1 98.81 115 VAL B CA 1
ATOM 2242 C C . VAL B 1 115 ? 6.879 -10.781 -4.027 1 98.81 115 VAL B C 1
ATOM 2244 O O . VAL B 1 115 ? 6.062 -11.516 -4.598 1 98.81 115 VAL B O 1
ATOM 2247 N N . TRP B 1 116 ? 6.895 -9.445 -4.094 1 98.88 116 TRP B N 1
ATOM 2248 C CA . TRP B 1 116 ? 6.125 -8.625 -5.027 1 98.88 116 TRP B CA 1
ATOM 2249 C C . TRP B 1 116 ? 6.828 -8.523 -6.375 1 98.88 116 TRP B C 1
ATOM 2251 O O . TRP B 1 116 ? 7.797 -7.77 -6.52 1 98.88 116 TRP B O 1
ATOM 2261 N N . LEU B 1 117 ? 6.355 -9.266 -7.398 1 98.81 117 LEU B N 1
ATOM 2262 C CA . LEU B 1 117 ? 6.965 -9.273 -8.719 1 98.81 117 LEU B CA 1
ATOM 2263 C C . LEU B 1 117 ? 6.297 -8.242 -9.633 1 98.81 117 LEU B C 1
ATOM 2265 O O . LEU B 1 117 ? 5.137 -8.406 -10.008 1 98.81 117 LEU B O 1
ATOM 2269 N N . GLY B 1 118 ? 7.043 -7.211 -9.961 1 98.56 118 GLY B N 1
ATOM 2270 C CA . GLY B 1 118 ? 6.539 -6.156 -10.828 1 98.56 118 GLY B CA 1
ATOM 2271 C C . GLY B 1 118 ? 7.117 -6.211 -12.227 1 98.56 118 GLY B C 1
ATOM 2272 O O . GLY B 1 118 ? 6.504 -5.715 -13.172 1 98.56 118 GLY B O 1
ATOM 2273 N N . GLU B 1 119 ? 8.336 -6.82 -12.375 1 98.31 119 GLU B N 1
ATOM 2274 C CA . GLU B 1 119 ? 8.969 -6.914 -13.688 1 98.31 119 GLU B CA 1
ATOM 2275 C C . GLU B 1 119 ? 8.062 -7.625 -14.688 1 98.31 119 GLU B C 1
ATOM 2277 O O . GLU B 1 119 ? 8.055 -7.285 -15.875 1 98.31 119 GLU B O 1
ATOM 2282 N N . ILE B 1 120 ? 7.246 -8.43 -14.25 1 98.69 120 ILE B N 1
ATOM 2283 C CA . ILE B 1 120 ? 6.391 -9.289 -15.062 1 98.69 120 ILE B CA 1
ATOM 2284 C C . ILE B 1 120 ? 5.352 -8.438 -15.789 1 98.69 120 ILE B C 1
ATOM 2286 O O . ILE B 1 120 ? 4.742 -8.891 -16.766 1 98.69 120 ILE B O 1
ATOM 2290 N N . LEU B 1 121 ? 5.109 -7.199 -15.352 1 98.62 121 LEU B N 1
ATOM 2291 C CA . LEU B 1 121 ? 4.172 -6.301 -16.016 1 98.62 121 LEU B CA 1
ATOM 2292 C C . LEU B 1 121 ? 4.625 -6.012 -17.453 1 98.62 121 LEU B C 1
ATOM 2294 O O . LEU B 1 121 ? 3.812 -5.633 -18.297 1 98.62 121 LEU B O 1
ATOM 2298 N N . ASN B 1 122 ? 5.902 -6.215 -17.734 1 98.12 122 ASN B N 1
ATOM 2299 C CA . ASN B 1 122 ? 6.426 -6.047 -19.078 1 98.12 122 ASN B CA 1
ATOM 2300 C C . ASN B 1 122 ? 5.789 -7.039 -20.062 1 98.12 122 ASN B C 1
ATOM 2302 O O . ASN B 1 122 ? 5.855 -6.848 -21.281 1 98.12 122 ASN B O 1
ATOM 2306 N N . GLN B 1 123 ? 5.25 -8.102 -19.562 1 98.56 123 GLN B N 1
ATOM 2307 C CA . GLN B 1 123 ? 4.59 -9.109 -20.375 1 98.56 123 GLN B CA 1
ATOM 2308 C C . GLN B 1 123 ? 3.143 -9.32 -19.922 1 98.56 123 GLN B C 1
ATOM 2310 O O . GLN B 1 123 ? 2.65 -10.445 -19.906 1 98.56 123 GLN B O 1
ATOM 2315 N N . SER B 1 124 ? 2.486 -8.227 -19.562 1 98.62 124 SER B N 1
ATOM 2316 C CA . SER B 1 124 ? 1.139 -8.281 -19.016 1 98.62 124 SER B CA 1
ATOM 2317 C C . SER B 1 124 ? 0.162 -8.922 -20 1 98.62 124 SER B C 1
ATOM 2319 O O . SER B 1 124 ? -0.728 -9.672 -19.594 1 98.62 124 SER B O 1
ATOM 2321 N N . ASP B 1 125 ? 0.298 -8.656 -21.297 1 98.25 125 ASP B N 1
ATOM 2322 C CA . ASP B 1 125 ? -0.612 -9.211 -22.297 1 98.25 125 ASP B CA 1
ATOM 2323 C C . ASP B 1 125 ? -0.536 -10.734 -22.312 1 98.25 125 ASP B C 1
ATOM 2325 O O . ASP B 1 125 ? -1.562 -11.414 -22.406 1 98.25 125 ASP B O 1
ATOM 2329 N N . LYS B 1 126 ? 0.651 -11.258 -22.219 1 98.75 126 LYS B N 1
ATOM 2330 C CA . LYS B 1 126 ? 0.831 -12.703 -22.219 1 98.75 126 LYS B CA 1
ATOM 2331 C C . LYS B 1 126 ? 0.249 -13.328 -20.953 1 98.75 126 LYS B C 1
ATOM 2333 O O . LYS B 1 126 ? -0.412 -14.367 -21 1 98.75 126 LYS B O 1
ATOM 2338 N N . VAL B 1 127 ? 0.47 -12.672 -19.844 1 98.88 127 VAL B N 1
ATOM 2339 C CA . VAL B 1 127 ? -0.073 -13.172 -18.578 1 98.88 127 VAL B CA 1
ATOM 2340 C C . VAL B 1 127 ? -1.599 -13.172 -18.641 1 98.88 127 VAL B C 1
ATOM 2342 O O . VAL B 1 127 ? -2.24 -14.141 -18.219 1 98.88 127 VAL B O 1
ATOM 2345 N N . ASN B 1 128 ? -2.174 -12.062 -19.156 1 98.75 128 ASN B N 1
ATOM 2346 C CA . ASN B 1 128 ? -3.625 -11.977 -19.281 1 98.75 128 ASN B CA 1
ATOM 2347 C C . ASN B 1 128 ? -4.18 -13.109 -20.141 1 98.75 128 ASN B C 1
ATOM 2349 O O . ASN B 1 128 ? -5.238 -13.656 -19.844 1 98.75 128 ASN B O 1
ATOM 2353 N N . LEU B 1 129 ? -3.42 -13.422 -21.172 1 98.62 129 LEU B N 1
ATOM 2354 C CA . LEU B 1 129 ? -3.84 -14.516 -22.047 1 98.62 129 LEU B CA 1
ATOM 2355 C C . LEU B 1 129 ? -3.793 -15.844 -21.297 1 98.62 129 LEU B C 1
ATOM 2357 O O . LEU B 1 129 ? -4.742 -16.625 -21.359 1 98.62 129 LEU B O 1
ATOM 2361 N N . ILE B 1 130 ? -2.744 -16.125 -20.562 1 98.81 130 ILE B N 1
ATOM 2362 C CA . ILE B 1 130 ? -2.559 -17.359 -19.812 1 98.81 130 ILE B CA 1
ATOM 2363 C C . ILE B 1 130 ? -3.682 -17.516 -18.797 1 98.81 130 ILE B C 1
ATOM 2365 O O . ILE B 1 130 ? -4.215 -18.609 -18.609 1 98.81 130 ILE B O 1
ATOM 2369 N N . LEU B 1 131 ? -4.109 -16.359 -18.188 1 98.81 131 LEU B N 1
ATOM 2370 C CA . LEU B 1 131 ? -5.059 -16.406 -17.094 1 98.81 131 LEU B CA 1
ATOM 2371 C C . LEU B 1 131 ? -6.473 -16.094 -17.562 1 98.81 131 LEU B C 1
ATOM 2373 O O . LEU B 1 131 ? -7.402 -16 -16.766 1 98.81 131 LEU B O 1
ATOM 2377 N N . ASN B 1 132 ? -6.609 -15.883 -18.844 1 98.56 132 ASN B N 1
ATOM 2378 C CA . ASN B 1 132 ? -7.898 -15.641 -19.484 1 98.56 132 ASN B CA 1
ATOM 2379 C C . ASN B 1 132 ? -8.578 -14.398 -18.922 1 98.56 132 ASN B C 1
ATOM 2381 O O . ASN B 1 132 ? -9.758 -14.43 -18.578 1 98.56 132 ASN B O 1
ATOM 2385 N N . CYS B 1 133 ? -7.816 -13.406 -18.766 1 98.62 133 CYS B N 1
ATOM 2386 C CA . CYS B 1 133 ? -8.344 -12.172 -18.203 1 98.62 133 CYS B CA 1
ATOM 2387 C C . CYS B 1 133 ? -8.859 -11.242 -19.312 1 98.62 133 CYS B C 1
ATOM 2389 O O . CYS B 1 133 ? -8.234 -11.125 -20.359 1 98.62 133 CYS B O 1
ATOM 2391 N N . PRO B 1 134 ? -10.008 -10.609 -19.109 1 97.88 134 PRO B N 1
ATOM 2392 C CA . PRO B 1 134 ? -10.492 -9.625 -20.078 1 97.88 134 PRO B CA 1
ATOM 2393 C C . PRO B 1 134 ? -9.641 -8.359 -20.109 1 97.88 134 PRO B C 1
ATOM 2395 O O . PRO B 1 134 ? -8.797 -8.148 -19.234 1 97.88 134 PRO B O 1
ATOM 2398 N N . ALA B 1 135 ? -9.883 -7.516 -21.078 1 96.69 135 ALA B N 1
ATOM 2399 C CA . ALA B 1 135 ? -9.125 -6.285 -21.281 1 96.69 135 ALA B CA 1
ATOM 2400 C C . ALA B 1 135 ? -9.367 -5.297 -20.141 1 96.69 135 ALA B C 1
ATOM 2402 O O . ALA B 1 135 ? -8.539 -4.422 -19.875 1 96.69 135 ALA B O 1
ATOM 2403 N N . SER B 1 136 ? -10.484 -5.461 -19.453 1 97.94 136 SER B N 1
ATOM 2404 C CA . SER B 1 136 ? -10.836 -4.547 -18.359 1 97.94 136 SER B CA 1
ATOM 2405 C C . SER B 1 136 ? -9.969 -4.789 -17.141 1 97.94 136 SER B C 1
ATOM 2407 O O . SER B 1 136 ? -9.961 -3.979 -16.203 1 97.94 136 SER B O 1
ATOM 2409 N N . LEU B 1 137 ? -9.258 -5.883 -17.125 1 98.69 137 LEU B N 1
ATOM 2410 C CA . LEU B 1 137 ? -8.359 -6.168 -16.016 1 98.69 137 LEU B CA 1
ATOM 2411 C C . LEU B 1 137 ? -6.914 -5.848 -16.375 1 98.69 137 LEU B C 1
ATOM 2413 O O . LEU B 1 137 ? -6.355 -6.445 -17.297 1 98.69 137 LEU B O 1
ATOM 2417 N N . GLU B 1 138 ? -6.375 -4.957 -15.68 1 98.88 138 GLU B N 1
ATOM 2418 C CA . GLU B 1 138 ? -4.977 -4.574 -15.859 1 98.88 138 GLU B CA 1
ATOM 2419 C C . GLU B 1 138 ? -4.082 -5.25 -14.828 1 98.88 138 GLU B C 1
ATOM 2421 O O . GLU B 1 138 ? -4.242 -5.027 -13.625 1 98.88 138 GLU B O 1
ATOM 2426 N N . LEU B 1 139 ? -3.152 -6.059 -15.297 1 98.94 139 LEU B N 1
ATOM 2427 C CA . LEU B 1 139 ? -2.234 -6.719 -14.375 1 98.94 139 LEU B CA 1
ATOM 2428 C C . LEU B 1 139 ? -1.408 -5.691 -13.609 1 98.94 139 LEU B C 1
ATOM 2430 O O . LEU B 1 139 ? -0.865 -4.758 -14.203 1 98.94 139 LEU B O 1
ATOM 2434 N N . MET B 1 140 ? -1.31 -5.879 -12.312 1 98.94 140 MET B N 1
ATOM 2435 C CA . MET B 1 140 ? -0.615 -4.914 -11.469 1 98.94 140 MET B CA 1
ATOM 2436 C C . MET B 1 140 ? 0.59 -5.555 -10.789 1 98.94 140 MET B C 1
ATOM 2438 O O . MET B 1 140 ? 1.562 -4.871 -10.461 1 98.94 140 MET B O 1
ATOM 2442 N N . ALA B 1 141 ? 0.529 -6.852 -10.523 1 98.88 141 ALA B N 1
ATOM 2443 C CA . ALA B 1 141 ? 1.617 -7.59 -9.891 1 98.88 141 ALA B CA 1
ATOM 2444 C C . ALA B 1 141 ? 1.318 -9.086 -9.859 1 98.88 141 ALA B C 1
ATOM 2446 O O . ALA B 1 141 ? 0.177 -9.5 -10.07 1 98.88 141 ALA B O 1
ATOM 2447 N N . VAL B 1 142 ? 2.316 -9.844 -9.656 1 98.94 142 VAL B N 1
ATOM 2448 C CA . VAL B 1 142 ? 2.182 -11.234 -9.219 1 98.94 142 VAL B CA 1
ATOM 2449 C C . VAL B 1 142 ? 2.961 -11.445 -7.922 1 98.94 142 VAL B C 1
ATOM 2451 O O . VAL B 1 142 ? 4.129 -11.055 -7.824 1 98.94 142 VAL B O 1
ATOM 2454 N N . LEU B 1 143 ? 2.293 -11.977 -6.969 1 98.94 143 LEU B N 1
ATOM 2455 C CA . LEU B 1 143 ? 2.953 -12.344 -5.723 1 98.94 143 LEU B CA 1
ATOM 2456 C C . LEU B 1 143 ? 3.34 -13.82 -5.727 1 98.94 143 LEU B C 1
ATOM 2458 O O . LEU B 1 143 ? 2.521 -14.68 -6.062 1 98.94 143 LEU B O 1
ATOM 2462 N N . ALA B 1 144 ? 4.566 -14.125 -5.406 1 98.94 144 ALA B N 1
ATOM 2463 C CA . ALA B 1 144 ? 5.012 -15.484 -5.109 1 98.94 144 ALA B CA 1
ATOM 2464 C C . ALA B 1 144 ? 5.133 -15.711 -3.607 1 98.94 144 ALA B C 1
ATOM 2466 O O . ALA B 1 144 ? 5.773 -14.922 -2.906 1 98.94 144 ALA B O 1
ATOM 2467 N N . ILE B 1 145 ? 4.52 -16.75 -3.123 1 98.88 145 ILE B N 1
ATOM 2468 C CA . ILE B 1 145 ? 4.375 -16.938 -1.684 1 98.88 145 ILE B CA 1
ATOM 2469 C C . ILE B 1 145 ? 4.723 -18.375 -1.319 1 98.88 145 ILE B C 1
ATOM 2471 O O . ILE B 1 145 ? 4.355 -19.312 -2.037 1 98.88 145 ILE B O 1
ATOM 2475 N N . GLY B 1 146 ? 5.371 -18.562 -0.203 1 98.75 146 GLY B N 1
ATOM 2476 C CA . GLY B 1 146 ? 5.703 -19.859 0.347 1 98.75 146 GLY B CA 1
ATOM 2477 C C . GLY B 1 146 ? 6.375 -19.781 1.706 1 98.75 146 GLY B C 1
ATOM 2478 O O . GLY B 1 146 ? 6.707 -18.703 2.178 1 98.75 146 GLY B O 1
ATOM 2479 N N . LYS B 1 147 ? 6.496 -20.953 2.293 1 98.62 147 LYS B N 1
ATOM 2480 C CA . LYS B 1 147 ? 7.316 -21 3.5 1 98.62 147 LYS B CA 1
ATOM 2481 C C . LYS B 1 147 ? 8.773 -20.688 3.188 1 98.62 147 LYS B C 1
ATOM 2483 O O . LYS B 1 147 ? 9.375 -21.312 2.314 1 98.62 147 LYS B O 1
ATOM 2488 N N . PRO B 1 148 ? 9.305 -19.734 3.945 1 98.38 148 PRO B N 1
ATOM 2489 C CA . PRO B 1 148 ? 10.664 -19.297 3.611 1 98.38 148 PRO B CA 1
ATOM 2490 C C . PRO B 1 148 ? 11.688 -20.422 3.75 1 98.38 148 PRO B C 1
ATOM 2492 O O . PRO B 1 148 ? 11.648 -21.188 4.715 1 98.38 148 PRO B O 1
ATOM 2495 N N . ALA B 1 149 ? 12.586 -20.531 2.793 1 98 149 ALA B N 1
ATOM 2496 C CA . ALA B 1 149 ? 13.727 -21.438 2.867 1 98 149 ALA B CA 1
ATOM 2497 C C . ALA B 1 149 ? 15 -20.688 3.262 1 98 149 ALA B C 1
ATOM 2499 O O . ALA B 1 149 ? 16.062 -21.297 3.396 1 98 149 ALA B O 1
ATOM 2500 N N . ASP B 1 150 ? 14.891 -19.359 3.34 1 94.75 150 ASP B N 1
ATOM 2501 C CA . ASP B 1 150 ? 15.953 -18.484 3.84 1 94.75 150 ASP B CA 1
ATOM 2502 C C . ASP B 1 150 ? 15.375 -17.203 4.438 1 94.75 150 ASP B C 1
ATOM 2504 O O . ASP B 1 150 ? 14.156 -17.047 4.512 1 94.75 150 ASP B O 1
ATOM 2508 N N . ASN B 1 151 ? 16.172 -16.297 4.977 1 89.94 151 ASN B N 1
ATOM 2509 C CA . ASN B 1 151 ? 15.695 -15.102 5.672 1 89.94 151 ASN B CA 1
ATOM 2510 C C . ASN B 1 151 ? 15.547 -13.914 4.723 1 89.94 151 ASN B C 1
ATOM 2512 O O . ASN B 1 151 ? 15.102 -12.844 5.129 1 89.94 151 ASN B O 1
ATOM 2516 N N . GLY B 1 152 ? 15.781 -14.086 3.463 1 90.31 152 GLY B N 1
ATOM 2517 C CA . GLY B 1 152 ? 15.773 -12.961 2.541 1 90.31 152 GLY B CA 1
ATOM 2518 C C . GLY B 1 152 ? 16.953 -12.031 2.729 1 90.31 152 GLY B C 1
ATOM 2519 O O . GLY B 1 152 ? 17.828 -12.281 3.562 1 90.31 152 GLY B O 1
ATOM 2520 N N . LYS B 1 153 ? 17 -11.055 1.93 1 89.5 153 LYS B N 1
ATOM 2521 C CA . LYS B 1 153 ? 18.031 -10.031 2.016 1 89.5 153 LYS B CA 1
ATOM 2522 C C . LYS B 1 153 ? 17.531 -8.812 2.787 1 89.5 153 LYS B C 1
ATOM 2524 O O . LYS B 1 153 ? 16.328 -8.531 2.822 1 89.5 153 LYS B O 1
ATOM 2529 N N . SER B 1 154 ? 18.422 -8.156 3.412 1 87.56 154 SER B N 1
ATOM 2530 C CA . SER B 1 154 ? 18.078 -6.91 4.098 1 87.56 154 SER B CA 1
ATOM 2531 C C . SER B 1 154 ? 18.422 -5.695 3.234 1 87.56 154 SER B C 1
ATOM 2533 O O . SER B 1 154 ? 19.594 -5.375 3.033 1 87.56 154 SER B O 1
ATOM 2535 N N . PRO B 1 155 ? 17.406 -5.105 2.799 1 91.44 155 PRO B N 1
ATOM 2536 C CA . PRO B 1 155 ? 17.688 -3.934 1.97 1 91.44 155 PRO B CA 1
ATOM 2537 C C . PRO B 1 155 ? 18.094 -2.711 2.795 1 91.44 155 PRO B C 1
ATOM 2539 O O . PRO B 1 155 ? 17.766 -2.635 3.984 1 91.44 155 PRO B O 1
ATOM 2542 N N . SER B 1 156 ? 18.781 -1.819 2.137 1 95.94 156 SER B N 1
ATOM 2543 C CA . SER B 1 156 ? 19.047 -0.524 2.752 1 95.94 156 SER B CA 1
ATOM 2544 C C . SER B 1 156 ? 17.828 0.396 2.658 1 95.94 156 SER B C 1
ATOM 2546 O O . SER B 1 156 ? 16.984 0.222 1.783 1 95.94 156 SER B O 1
ATOM 2548 N N . ARG B 1 157 ? 17.75 1.311 3.543 1 96.81 157 ARG B N 1
ATOM 2549 C CA . ARG B 1 157 ? 16.75 2.365 3.496 1 96.81 157 ARG B CA 1
ATOM 2550 C C . ARG B 1 157 ? 17.391 3.742 3.609 1 96.81 157 ARG B C 1
ATOM 2552 O O . ARG B 1 157 ? 18.344 3.924 4.359 1 96.81 157 ARG B O 1
ATOM 2559 N N . LYS B 1 158 ? 16.812 4.652 2.865 1 97.06 158 LYS B N 1
ATOM 2560 C CA . LYS B 1 158 ? 17.234 6.043 3.016 1 97.06 158 LYS B CA 1
ATOM 2561 C C . LYS B 1 158 ? 16.969 6.547 4.434 1 97.06 158 LYS B C 1
ATOM 2563 O O . LYS B 1 158 ? 15.992 6.152 5.062 1 97.06 158 LYS B O 1
ATOM 2568 N N . GLU B 1 159 ? 17.844 7.418 4.875 1 97.12 159 GLU B N 1
ATOM 2569 C CA . GLU B 1 159 ? 17.641 8.008 6.191 1 97.12 159 GLU B CA 1
ATOM 2570 C C . GLU B 1 159 ? 16.406 8.906 6.211 1 97.12 159 GLU B C 1
ATOM 2572 O O . GLU B 1 159 ? 16.109 9.578 5.227 1 97.12 159 GLU B O 1
ATOM 2577 N N . LEU B 1 160 ? 15.734 8.977 7.336 1 97.56 160 LEU B N 1
ATOM 2578 C CA . LEU B 1 160 ? 14.539 9.797 7.461 1 97.56 160 LEU B CA 1
ATOM 2579 C C . LEU B 1 160 ? 14.836 11.258 7.133 1 97.56 160 LEU B C 1
ATOM 2581 O O . LEU B 1 160 ? 14.023 11.938 6.496 1 97.56 160 LEU B O 1
ATOM 2585 N N . GLU B 1 161 ? 15.992 11.742 7.48 1 96.69 161 GLU B N 1
ATOM 2586 C CA . GLU B 1 161 ? 16.359 13.141 7.273 1 96.69 161 GLU B CA 1
ATOM 2587 C C . GLU B 1 161 ? 16.438 13.469 5.785 1 96.69 161 GLU B C 1
ATOM 2589 O O . GLU B 1 161 ? 16.375 14.641 5.402 1 96.69 161 GLU B O 1
ATOM 2594 N N . ASP B 1 162 ? 16.562 12.422 4.949 1 97 162 ASP B N 1
ATOM 2595 C CA . ASP B 1 162 ? 16.703 12.633 3.514 1 97 162 ASP B CA 1
ATOM 2596 C C . ASP B 1 162 ? 15.352 12.617 2.818 1 97 162 ASP B C 1
ATOM 2598 O O . ASP B 1 162 ? 15.234 13.031 1.663 1 97 162 ASP B O 1
ATOM 2602 N N . ILE B 1 163 ? 14.297 12.164 3.555 1 98.25 163 ILE B N 1
ATOM 2603 C CA . ILE B 1 163 ? 13.055 11.953 2.82 1 98.25 163 ILE B CA 1
ATOM 2604 C C . ILE B 1 163 ? 11.898 12.617 3.559 1 98.25 163 ILE B C 1
ATOM 2606 O O . ILE B 1 163 ? 10.766 12.641 3.062 1 98.25 163 ILE B O 1
ATOM 2610 N N . VAL B 1 164 ? 12.141 13.172 4.762 1 98.69 164 VAL B N 1
ATOM 2611 C CA . VAL B 1 164 ? 11.086 13.789 5.562 1 98.69 164 VAL B CA 1
ATOM 2612 C C . VAL B 1 164 ? 11.422 15.266 5.797 1 98.69 164 VAL B C 1
ATOM 2614 O O . VAL B 1 164 ? 12.57 15.609 6.102 1 98.69 164 VAL B O 1
ATOM 2617 N N . PHE B 1 165 ? 10.391 16.094 5.664 1 98.75 165 PHE B N 1
ATOM 2618 C CA . PHE B 1 165 ? 10.539 17.531 5.867 1 98.75 165 PHE B CA 1
ATOM 2619 C C . PHE B 1 165 ? 9.469 18.047 6.82 1 98.75 165 PHE B C 1
ATOM 2621 O O . PHE B 1 165 ? 8.391 17.469 6.93 1 98.75 165 PHE B O 1
ATOM 2628 N N . SER B 1 166 ? 9.789 19.156 7.5 1 98.25 166 SER B N 1
ATOM 2629 C CA . SER B 1 166 ? 8.891 19.75 8.484 1 98.25 166 SER B CA 1
ATOM 2630 C C . SER B 1 166 ? 8.188 20.984 7.922 1 98.25 166 SER B C 1
ATOM 2632 O O . SER B 1 166 ? 8.844 21.938 7.523 1 98.25 166 SER B O 1
ATOM 2634 N N . GLU B 1 167 ? 6.934 20.953 7.801 1 98.12 167 GLU B N 1
ATOM 2635 C CA . GLU B 1 167 ? 6.027 22.047 7.445 1 98.12 167 GLU B CA 1
ATOM 2636 C C . GLU B 1 167 ? 6.18 22.422 5.977 1 98.12 167 GLU B C 1
ATOM 2638 O O . GLU B 1 167 ? 5.184 22.609 5.273 1 98.12 167 GLU B O 1
ATOM 2643 N N . LYS B 1 168 ? 7.453 22.562 5.52 1 97.94 168 LYS B N 1
ATOM 2644 C CA . LYS B 1 168 ? 7.746 22.891 4.129 1 97.94 168 LYS B CA 1
ATOM 2645 C C . LYS B 1 168 ? 8.898 22.062 3.594 1 97.94 168 LYS B C 1
ATOM 2647 O O . LYS B 1 168 ? 9.789 21.656 4.352 1 97.94 168 LYS B O 1
ATOM 2652 N N . TYR B 1 169 ? 8.859 21.875 2.287 1 98.19 169 TYR B N 1
ATOM 2653 C CA . TYR B 1 169 ? 9.945 21.141 1.66 1 98.19 169 TYR B CA 1
ATOM 2654 C C . TYR B 1 169 ? 11.289 21.828 1.911 1 98.19 169 TYR B C 1
ATOM 2656 O O . TYR B 1 169 ? 11.391 23.047 1.809 1 98.19 169 TYR B O 1
ATOM 2664 N N . GLY B 1 170 ? 12.227 21.047 2.285 1 96.19 170 GLY B N 1
ATOM 2665 C CA . GLY B 1 170 ? 13.562 21.578 2.523 1 96.19 170 GLY B CA 1
ATOM 2666 C C . GLY B 1 170 ? 13.875 21.766 3.996 1 96.19 170 GLY B C 1
ATOM 2667 O O . GLY B 1 170 ? 15.039 21.891 4.379 1 96.19 170 GLY B O 1
ATOM 2668 N N . ASN B 1 171 ? 12.805 21.859 4.859 1 95.69 171 ASN B N 1
ATOM 2669 C CA . ASN B 1 171 ? 13.016 22 6.297 1 95.69 171 ASN B CA 1
ATOM 2670 C C . ASN B 1 171 ? 13.219 20.641 6.961 1 95.69 171 ASN B C 1
ATOM 2672 O O . ASN B 1 171 ? 12.328 19.781 6.914 1 95.69 171 ASN B O 1
ATOM 2676 N N . LYS B 1 172 ? 14.305 20.531 7.594 1 89.69 172 LYS B N 1
ATOM 2677 C CA . LYS B 1 172 ? 14.648 19.25 8.203 1 89.69 172 LYS B CA 1
ATOM 2678 C C . LYS B 1 172 ? 13.703 18.922 9.359 1 89.69 172 LYS B C 1
ATOM 2680 O O . LYS B 1 172 ? 13.25 19.828 10.07 1 89.69 172 LYS B O 1
ATOM 2685 N N . ILE B 1 173 ? 13.5 17.703 9.562 1 87.69 173 ILE B N 1
ATOM 2686 C CA . ILE B 1 173 ? 12.609 17.234 10.625 1 87.69 173 ILE B CA 1
ATOM 2687 C C . ILE B 1 173 ? 13.367 17.188 11.945 1 87.69 173 ILE B C 1
ATOM 2689 O O . ILE B 1 173 ? 14.578 16.922 11.969 1 87.69 173 ILE B O 1
#

Solvent-accessible surface area (backbone atoms only — not comparable to full-atom values): 17900 Å² total; per-residue (Å²): 106,65,38,39,57,55,49,47,68,65,59,46,57,24,72,49,45,37,88,54,77,76,53,68,69,58,53,50,52,30,52,51,37,25,66,51,35,66,40,71,92,67,47,64,41,54,35,36,35,42,35,65,54,65,67,60,33,49,59,51,18,71,43,37,96,57,26,67,41,43,58,52,29,51,31,35,39,38,36,26,39,31,58,84,53,54,88,46,72,70,60,49,40,17,22,50,17,19,15,51,42,36,27,52,48,33,29,50,72,72,63,32,25,33,29,85,40,54,74,35,55,82,32,37,69,58,48,30,59,76,26,55,47,57,89,53,49,41,71,67,36,38,33,32,31,25,36,52,65,60,85,48,64,84,77,85,66,81,57,63,74,78,35,35,16,38,62,30,57,87,32,69,105,107,63,39,40,57,56,49,47,70,64,62,46,57,24,72,48,44,38,88,54,76,75,53,68,67,58,53,50,53,31,52,53,39,25,67,52,35,68,39,71,92,66,46,64,40,53,36,37,34,42,35,66,54,65,67,62,33,48,60,52,19,72,43,37,97,58,27,67,41,44,57,53,29,50,32,36,40,38,35,26,38,30,58,84,52,54,88,45,71,70,57,47,40,16,23,50,18,19,15,51,41,35,26,53,49,33,30,49,72,72,64,31,26,33,28,84,40,53,74,35,56,82,32,37,69,60,48,31,59,75,27,55,47,58,89,53,48,41,70,66,38,36,34,32,30,26,37,52,66,59,85,48,66,83,79,86,65,82,57,64,74,78,34,34,16,37,61,30,58,86,31,70,105

pLDDT: mean 97.09, std 5.98, range [39.53, 99.0]

Sequence (346 aa):
MPEVIDTILSRRSIRKYTDESISDEKIMIILETARWAPSGLNNQPWKFIVIKDKETMEEIAGCTHYSQIVQDAPLLIAVYLDTETMYNKTKDIQAIGAAIQNMLLACCDLGLGAVWLGEILNQSDKVNLILNCPASLELMAVLAIGKPADNGKSPSRKELEDIVFSEKYGNKIMPEVIDTILSRRSIRKYTDESISDEKIMIILETARWAPSGLNNQPWKFIVIKDKETMEEIAGCTHYSQIVQDAPLLIAVYLDTETMYNKTKDIQAIGAAIQNMLLACCDLGLGAVWLGEILNQSDKVNLILNCPASLELMAVLAIGKPADNGKSPSRKELEDIVFSEKYGNKI

InterPro domains:
  IPR000415 Nitroreductase-like [G3DSA:3.40.109.10] (3-173)
  IPR000415 Nitroreductase-like [SSF55469] (1-171)
  IPR029479 Nitroreductase [PF00881] (8-61)
  IPR029479 Nitroreductase [PF00881] (65-147)
  IPR050627 Nitroreductase/BluB [PTHR23026] (3-165)

Secondary structure (DSSP, 8-state):
---HHHHHHH--B---B-SPPPPHHHHHHHHHHHHTS--GGG---EEEEEE--HHHHHHHHTTSTTHHHHHH-SEEEEEEEETTS-S-HHHHHHHHHHHHHHHHHHHHHTT-EEEEE-GGGGGHHHHHHHHT--TTEEEEEEEEEE-BSS---------HHHHEEESSTT-B-/---HHHHHHH--B---B-SPPPPHHHHHHHHHHHHTS--GGG---EEEEEE--HHHHHHHHTTSTTHHHHHH-SEEEEEEEETTS-S-HHHHHHHHHHHHHHHHHHHHHTT-EEEEE-GGGGGHHHHHHHTT--TTEEEEEEEEEE-BSS---------HHHHEEESSTT-B-